Protein AF-A0A6P1XY81-F1 (afdb_monomer_lite)

Radius of gyration: 19.5 Å; chains: 1; bounding box: 54×44×52 Å

Organism: NCBI:txid69710

Secondary structure (DSSP, 8-state):
-----------HHHHHHHHHGGGS---S-SS---EEEEETTS-EEEEE-SHHHHHHHHHHHHHHHHHHHHTT-EEPPPTTPPEEEEEEE--SSSS-EEEEEESSSSEEEETTPPP-TTS-S-EEEEPPHHHHHHHT-GGGHHHHHGGGTT-TTEEEEEETTS-EEEEEE-TTHHHHHHHHHHHHEEEEEEEE--SSSS-SS-TTTT--EEEEEEE--TTSPPEEEEEESS-SEEEEESSTTEEEEEEEPHHHHHHHT-HHHHHHHHHHHHHHHHTT-

Structure (mmCIF, N/CA/C/O backbone):
data_AF-A0A6P1XY81-F1
#
_entry.id   AF-A0A6P1XY81-F1
#
loop_
_atom_site.group_PDB
_atom_site.id
_atom_site.type_symbol
_atom_site.label_atom_id
_atom_site.label_alt_id
_atom_site.label_comp_id
_atom_site.label_asym_id
_atom_site.label_entity_id
_atom_site.label_seq_id
_atom_site.pdbx_PDB_ins_code
_atom_site.Cartn_x
_atom_site.Cartn_y
_atom_site.Cartn_z
_atom_site.occupancy
_atom_site.B_iso_or_equiv
_atom_site.auth_seq_id
_atom_site.auth_comp_id
_atom_site.auth_asym_id
_atom_site.auth_atom_id
_atom_site.pdbx_PDB_model_num
ATOM 1 N N . MET A 1 1 ? -19.357 32.715 -22.146 1.00 40.38 1 MET A N 1
ATOM 2 C CA . MET A 1 1 ? -20.304 31.935 -21.320 1.00 40.38 1 MET A CA 1
ATOM 3 C C . MET A 1 1 ? -20.179 30.466 -21.685 1.00 40.38 1 MET A C 1
ATOM 5 O O . MET A 1 1 ? -20.729 30.074 -22.696 1.00 40.38 1 MET A O 1
ATOM 9 N N . ILE A 1 2 ? -19.430 29.699 -20.896 1.00 29.38 2 ILE A N 1
ATOM 10 C CA . ILE A 1 2 ? -19.844 28.453 -20.229 1.00 29.38 2 ILE A CA 1
ATOM 11 C C . ILE A 1 2 ? -18.973 28.430 -18.970 1.00 29.38 2 ILE A C 1
ATOM 13 O O . ILE A 1 2 ? -17.772 28.688 -19.025 1.00 29.38 2 ILE A O 1
ATOM 17 N N . LYS A 1 3 ? -19.628 28.300 -17.820 1.00 28.28 3 LYS A N 1
ATOM 18 C CA . LYS A 1 3 ? -19.035 28.374 -16.489 1.00 28.28 3 LYS A CA 1
ATOM 19 C C . LYS A 1 3 ? -18.029 27.232 -16.329 1.00 28.28 3 LYS A C 1
ATOM 21 O O . LYS A 1 3 ? -18.442 26.103 -16.097 1.00 28.28 3 LYS A O 1
ATOM 26 N N . ILE A 1 4 ? -16.731 27.531 -16.381 1.00 28.77 4 ILE A N 1
ATOM 27 C CA . ILE A 1 4 ? -15.700 26.687 -15.762 1.00 28.77 4 ILE A CA 1
ATOM 28 C C . ILE A 1 4 ? -15.809 26.948 -14.256 1.00 28.77 4 ILE A C 1
ATOM 30 O O . ILE A 1 4 ? -15.045 27.693 -13.647 1.00 28.77 4 ILE A O 1
ATOM 34 N N . ALA A 1 5 ? -16.898 26.449 -13.679 1.00 25.92 5 ALA A N 1
ATOM 35 C CA . ALA A 1 5 ? -17.058 26.361 -12.247 1.00 25.92 5 ALA A CA 1
ATOM 36 C C . ALA A 1 5 ? -16.110 25.255 -11.786 1.00 25.92 5 ALA A C 1
ATOM 38 O O . ALA A 1 5 ? -16.315 24.100 -12.138 1.00 25.92 5 ALA A O 1
ATOM 39 N N . LYS A 1 6 ? -15.054 25.652 -11.068 1.00 28.20 6 LYS A N 1
ATOM 40 C CA . LYS A 1 6 ? -14.423 24.892 -9.982 1.00 28.20 6 LYS A CA 1
ATOM 41 C C . LYS A 1 6 ? -14.560 23.364 -10.128 1.00 28.20 6 LYS A C 1
ATOM 43 O O . LYS A 1 6 ? -15.347 22.757 -9.415 1.00 28.20 6 LYS A O 1
ATOM 48 N N . CYS A 1 7 ? -13.810 22.745 -11.039 1.00 28.56 7 CYS A N 1
ATOM 49 C CA . CYS A 1 7 ? -13.516 21.321 -10.887 1.00 28.56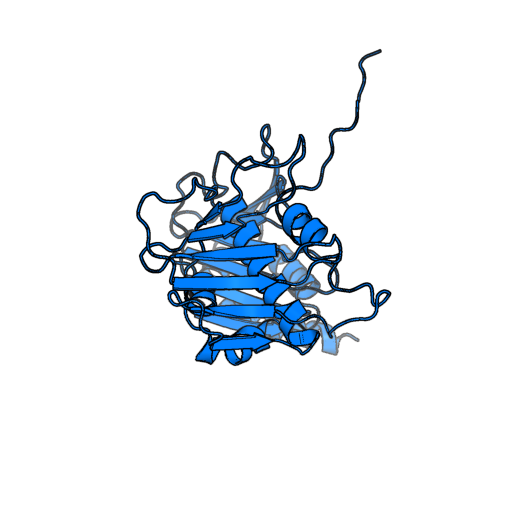 7 CYS A CA 1
ATOM 50 C C . CYS A 1 7 ? -12.509 21.240 -9.750 1.00 28.56 7 CYS A C 1
ATOM 52 O O . CYS A 1 7 ? -11.349 21.615 -9.916 1.00 28.56 7 CYS A O 1
ATOM 54 N N . ILE A 1 8 ? -13.007 20.906 -8.566 1.00 32.81 8 ILE A N 1
ATOM 55 C CA . ILE A 1 8 ? -12.190 20.680 -7.391 1.00 32.81 8 ILE A CA 1
ATOM 56 C C . ILE A 1 8 ? -11.428 19.384 -7.691 1.00 32.81 8 ILE A C 1
ATOM 58 O O . ILE A 1 8 ? -11.989 18.298 -7.760 1.00 32.81 8 ILE A O 1
ATOM 62 N N . PHE A 1 9 ? -10.159 19.543 -8.050 1.00 32.91 9 PHE A N 1
ATOM 63 C CA . PHE A 1 9 ? -9.142 18.501 -7.956 1.00 32.91 9 PHE A CA 1
ATOM 64 C C . PHE A 1 9 ? -8.887 18.247 -6.457 1.00 32.91 9 PHE A C 1
ATOM 66 O O . PHE A 1 9 ? -9.240 19.119 -5.676 1.00 32.91 9 PHE A O 1
ATOM 73 N N . PHE A 1 10 ? -8.255 17.135 -6.065 1.00 42.69 10 PHE A N 1
ATOM 74 C CA . PHE A 1 10 ? -7.865 16.766 -4.679 1.00 42.69 10 PHE A CA 1
ATOM 75 C C . PHE A 1 10 ? -8.845 15.875 -3.911 1.00 42.69 10 PHE A C 1
ATOM 77 O O . PHE A 1 10 ? -9.545 16.377 -3.039 1.00 42.69 10 PHE A O 1
ATOM 84 N N . TYR A 1 11 ? -8.855 14.551 -4.137 1.00 49.34 11 TYR A N 1
ATOM 85 C CA . TYR A 1 11 ? -9.715 13.689 -3.312 1.00 49.34 11 TYR A CA 1
ATOM 86 C C . TYR A 1 11 ? -9.024 12.473 -2.661 1.00 49.34 11 TYR A C 1
ATOM 88 O O . TYR A 1 11 ? -8.688 12.611 -1.507 1.00 49.34 11 TYR A O 1
ATOM 96 N N . ALA A 1 12 ? -8.695 11.319 -3.244 1.00 41.75 12 ALA A N 1
ATOM 97 C CA . ALA A 1 12 ? -8.331 10.144 -2.399 1.00 41.75 12 ALA A CA 1
ATOM 98 C C . ALA A 1 12 ? -7.181 10.316 -1.348 1.00 41.75 12 ALA A C 1
ATOM 100 O O . ALA A 1 12 ? -7.378 9.984 -0.177 1.00 41.75 12 ALA A O 1
ATOM 101 N N . ALA A 1 13 ? -6.018 10.879 -1.711 1.00 39.81 13 ALA A N 1
ATOM 102 C CA . ALA A 1 13 ? -4.922 11.162 -0.763 1.00 39.81 13 ALA A CA 1
ATOM 103 C C . ALA A 1 13 ? -5.158 12.457 0.038 1.00 39.81 13 ALA A C 1
ATOM 105 O O . ALA A 1 13 ? -4.867 12.520 1.232 1.00 39.81 13 ALA A O 1
ATOM 106 N N . PHE A 1 14 ? -5.793 13.458 -0.582 1.00 43.03 14 PHE A N 1
ATOM 107 C CA . PHE A 1 14 ? -6.230 14.683 0.090 1.00 43.03 14 PHE A CA 1
ATOM 108 C C . PHE A 1 14 ? -7.406 14.454 1.049 1.00 43.03 14 PHE A C 1
ATOM 110 O O . PHE A 1 14 ? -7.648 15.285 1.899 1.00 43.03 14 PHE A O 1
ATOM 117 N N . LEU A 1 15 ? -8.123 13.336 0.978 1.00 45.12 15 LEU A N 1
ATOM 118 C CA . LEU A 1 15 ? -9.210 12.971 1.885 1.00 45.12 15 LEU A CA 1
ATOM 119 C C . LEU A 1 15 ? -8.660 12.421 3.195 1.00 45.12 15 LEU A C 1
ATOM 121 O O . LEU A 1 15 ? -9.208 12.713 4.249 1.00 45.12 15 LEU A O 1
ATOM 125 N N . LEU A 1 16 ? -7.543 11.693 3.149 1.00 43.47 16 LEU A N 1
ATOM 126 C CA . LEU A 1 16 ? -6.781 11.335 4.342 1.00 43.47 16 LEU A CA 1
ATOM 127 C C . LEU A 1 16 ? -5.924 12.506 4.823 1.00 43.47 16 LEU A C 1
ATOM 129 O O . LEU A 1 16 ? -5.925 12.773 6.015 1.00 43.47 16 LEU A O 1
ATOM 133 N N . CYS A 1 17 ? -5.299 13.286 3.937 1.00 40.09 17 CYS A N 1
ATOM 134 C CA . CYS A 1 17 ? -4.569 14.492 4.331 1.00 40.09 17 CYS A CA 1
ATOM 135 C C . CYS A 1 17 ? -5.496 15.608 4.841 1.00 40.09 17 CYS A C 1
ATOM 137 O O . CYS A 1 17 ? -5.192 16.200 5.851 1.00 40.09 17 CYS A O 1
ATOM 139 N N . ALA A 1 18 ? -6.672 15.887 4.293 1.00 39.56 18 ALA A N 1
ATOM 140 C CA . ALA A 1 18 ? -7.608 16.863 4.874 1.00 39.56 18 ALA A CA 1
ATOM 141 C C . ALA A 1 18 ? -8.248 16.355 6.172 1.00 39.56 18 ALA A C 1
ATOM 143 O O . ALA A 1 18 ? -8.832 17.136 6.908 1.00 39.56 18 ALA A O 1
ATOM 144 N N . VAL A 1 19 ? -8.133 15.061 6.468 1.00 41.53 19 VAL A N 1
ATOM 145 C CA . VAL A 1 19 ? -8.551 14.460 7.735 1.00 41.53 19 VAL A CA 1
ATOM 146 C C . VAL A 1 19 ? -7.369 14.370 8.731 1.00 41.53 19 VAL A C 1
ATOM 148 O O . VAL A 1 19 ? -7.599 14.445 9.933 1.00 41.53 19 VAL A O 1
ATOM 151 N N . LEU A 1 20 ? -6.107 14.317 8.268 1.00 41.31 20 LEU A N 1
ATOM 152 C CA . LEU A 1 20 ? -4.885 14.108 9.079 1.00 41.31 20 LEU A CA 1
ATOM 153 C C . LEU A 1 20 ? -3.884 15.293 9.109 1.00 41.31 20 LEU A C 1
ATOM 155 O O . LEU A 1 20 ? -3.086 15.390 10.035 1.00 41.31 20 LEU A O 1
ATOM 159 N N . VAL A 1 21 ? -3.953 16.258 8.183 1.00 40.03 21 VAL A N 1
ATOM 160 C CA . VAL A 1 21 ? -3.254 17.576 8.219 1.00 40.03 21 VAL A CA 1
ATOM 161 C C . VAL A 1 21 ? -3.711 18.382 9.439 1.00 40.03 21 VAL A C 1
ATOM 163 O O . VAL A 1 21 ? -3.013 19.264 9.934 1.00 40.03 21 VAL A O 1
ATOM 166 N N . PHE A 1 22 ? -4.845 17.998 10.013 1.00 43.50 22 PHE A N 1
ATOM 167 C CA . PHE A 1 22 ? -5.342 18.454 11.296 1.00 43.50 22 PHE A CA 1
ATOM 168 C C . PHE A 1 22 ? -4.793 17.650 12.488 1.00 43.50 22 PHE A C 1
ATOM 170 O O . PHE A 1 22 ? -5.469 17.562 13.499 1.00 43.50 22 PHE A O 1
ATOM 177 N N . ALA A 1 23 ? -3.600 17.056 12.413 1.00 39.03 23 ALA A N 1
ATOM 178 C CA . ALA A 1 23 ? -2.913 16.474 13.576 1.00 39.03 23 ALA A CA 1
ATOM 179 C C . ALA A 1 23 ? -1.646 17.255 13.993 1.00 39.03 23 ALA A C 1
ATOM 181 O O . ALA A 1 23 ? -1.037 16.933 15.012 1.00 39.03 23 ALA A O 1
ATOM 182 N N . ALA A 1 24 ? -1.250 18.294 13.238 1.00 38.69 24 ALA A N 1
ATOM 183 C CA . ALA A 1 24 ? 0.016 19.016 13.438 1.00 38.69 24 ALA A CA 1
ATOM 184 C C . ALA A 1 24 ? -0.111 20.432 14.046 1.00 38.69 24 ALA A C 1
ATOM 186 O O . ALA A 1 24 ? 0.903 21.042 14.389 1.00 38.69 24 ALA A O 1
ATOM 187 N N . ASP A 1 25 ? -1.324 20.979 14.194 1.00 38.53 25 ASP A N 1
ATOM 188 C CA . ASP A 1 25 ? -1.514 22.339 14.723 1.00 38.53 25 ASP A CA 1
ATOM 189 C C . ASP A 1 25 ? -1.684 22.341 16.259 1.00 38.53 25 ASP A C 1
ATOM 191 O O . ASP A 1 25 ? -2.750 22.050 16.799 1.00 38.53 25 ASP A O 1
ATOM 195 N N . ASN A 1 26 ? -0.596 22.659 16.967 1.00 43.59 26 ASN A N 1
ATOM 196 C CA . ASN A 1 26 ? -0.400 22.568 18.426 1.00 43.59 26 ASN A CA 1
ATOM 197 C C . ASN A 1 26 ? -1.223 23.565 19.282 1.00 43.59 26 ASN A C 1
ATOM 199 O O . ASN A 1 26 ? -0.812 23.926 20.389 1.00 43.59 26 ASN A O 1
ATOM 203 N N . SER A 1 27 ? -2.362 24.074 18.806 1.00 42.12 27 SER A N 1
ATOM 204 C CA . SER A 1 27 ? -2.959 25.293 19.375 1.00 42.12 27 SER A CA 1
ATOM 205 C C . SER A 1 27 ? -4.062 25.107 20.428 1.00 42.12 27 SER A C 1
ATOM 207 O O . SER A 1 27 ? -4.556 26.112 20.947 1.00 42.12 27 SER A O 1
ATOM 209 N N . LYS A 1 28 ? -4.428 23.885 20.855 1.00 43.81 28 LYS A N 1
ATOM 210 C CA . LYS A 1 28 ? -5.384 23.710 21.973 1.00 43.81 28 LYS A CA 1
ATOM 211 C C . LYS A 1 28 ? -4.950 22.681 23.022 1.00 43.81 28 LYS A C 1
ATOM 213 O O . LYS A 1 28 ? -4.820 21.495 22.760 1.00 43.81 28 LYS A O 1
ATOM 218 N N . LYS A 1 29 ? -4.787 23.176 24.257 1.00 48.31 29 LYS A N 1
ATOM 219 C CA . LYS A 1 29 ? -4.618 22.405 25.498 1.00 48.31 29 LYS A CA 1
ATOM 220 C C . LYS A 1 29 ? -5.812 21.471 25.722 1.00 48.31 29 LYS A C 1
ATOM 222 O O . LYS A 1 29 ? -6.878 21.962 26.085 1.00 48.31 29 LYS A O 1
ATOM 227 N N . THR A 1 30 ? -5.618 20.162 25.598 1.00 45.31 30 THR A N 1
ATOM 228 C CA . THR A 1 30 ? -5.816 19.131 26.645 1.00 45.31 30 THR A CA 1
ATOM 229 C C . THR A 1 30 ? -5.570 17.756 26.003 1.00 45.31 30 THR A C 1
ATOM 231 O O . THR A 1 30 ? -6.208 17.425 25.018 1.00 45.31 30 THR A O 1
ATOM 234 N N . ASP A 1 31 ? -4.599 17.013 26.547 1.00 55.81 31 ASP A N 1
ATOM 235 C CA . ASP A 1 31 ? -3.939 15.803 26.016 1.00 55.81 31 ASP A CA 1
ATOM 236 C C . ASP A 1 31 ? -3.026 15.970 24.787 1.00 55.81 31 ASP A C 1
ATOM 238 O O . ASP A 1 31 ? -3.330 16.654 23.815 1.00 55.81 31 ASP A O 1
ATOM 242 N N . ARG A 1 32 ? -1.839 15.344 24.859 1.00 65.25 32 ARG A N 1
ATOM 243 C CA . ARG A 1 32 ? -0.964 15.168 23.691 1.00 65.25 32 ARG A CA 1
ATOM 244 C C . ARG A 1 32 ? -1.721 14.308 22.669 1.00 65.25 32 ARG A C 1
ATOM 246 O O . ARG A 1 32 ? -2.348 13.336 23.100 1.00 65.25 32 ARG A O 1
ATOM 253 N N . PRO A 1 33 ? -1.667 14.624 21.361 1.00 77.19 33 PRO A N 1
ATOM 254 C CA . PRO A 1 33 ? -2.319 13.796 20.356 1.00 77.19 33 PRO A CA 1
ATOM 255 C C . PRO A 1 33 ? -1.782 12.369 20.473 1.00 77.19 33 PRO A C 1
ATOM 257 O O . PRO A 1 33 ? -0.572 12.164 20.554 1.00 77.19 33 PRO A O 1
ATOM 260 N N . ALA A 1 34 ? -2.687 11.396 20.541 1.00 88.00 34 ALA A N 1
ATOM 261 C CA . ALA A 1 34 ? -2.332 9.993 20.655 1.00 88.00 34 ALA A CA 1
ATOM 262 C C . ALA A 1 34 ? -3.306 9.138 19.854 1.00 88.00 34 ALA A C 1
ATOM 264 O O . ALA A 1 34 ? -4.519 9.283 20.001 1.00 88.00 34 ALA A O 1
ATOM 265 N N . ILE A 1 35 ? -2.775 8.225 19.041 1.00 91.62 35 ILE A N 1
ATOM 266 C CA . ILE A 1 35 ? -3.589 7.202 18.380 1.00 91.62 35 ILE A CA 1
ATOM 267 C C . ILE A 1 35 ? -3.796 6.068 19.372 1.00 91.62 35 ILE A C 1
ATOM 269 O O . ILE A 1 35 ? -2.825 5.485 19.859 1.00 91.62 35 ILE A O 1
ATOM 273 N N . ARG A 1 36 ? -5.053 5.730 19.649 1.00 95.00 36 ARG A N 1
ATOM 274 C CA . ARG A 1 36 ? -5.423 4.679 20.602 1.00 95.00 36 ARG A CA 1
ATOM 275 C C . ARG A 1 36 ? -6.055 3.508 19.884 1.00 95.00 36 ARG A C 1
ATOM 277 O O . ARG A 1 36 ? -6.957 3.686 19.071 1.00 95.00 36 ARG A O 1
ATOM 284 N N . VAL A 1 37 ? -5.590 2.306 20.202 1.00 97.38 37 VAL A N 1
ATOM 285 C CA . VAL A 1 37 ? -6.057 1.070 19.578 1.00 97.38 37 VAL A CA 1
ATOM 286 C C . VAL A 1 37 ? -6.763 0.218 20.611 1.00 97.38 37 VAL A C 1
ATOM 288 O O . VAL A 1 37 ? -6.178 -0.141 21.634 1.00 97.38 37 VAL A O 1
ATOM 291 N N . TYR A 1 38 ? -8.005 -0.139 20.320 1.00 97.62 38 TYR A N 1
ATOM 292 C CA . TYR A 1 38 ? -8.858 -0.957 21.165 1.00 97.62 38 TYR A CA 1
ATOM 293 C C . TYR A 1 38 ? -9.163 -2.282 20.475 1.00 97.62 38 TYR A C 1
ATOM 295 O O . TYR A 1 38 ? -9.365 -2.320 19.261 1.00 97.62 38 TYR A O 1
ATOM 303 N N . ASP A 1 39 ? -9.194 -3.373 21.235 1.00 96.75 39 ASP A N 1
ATOM 304 C CA . ASP A 1 39 ? -9.644 -4.670 20.731 1.00 96.75 39 ASP A CA 1
ATOM 305 C C . ASP A 1 39 ? -11.180 -4.756 20.628 1.00 96.75 39 ASP A C 1
ATOM 307 O O . ASP A 1 39 ? -11.918 -3.850 21.014 1.00 96.75 39 ASP A O 1
ATOM 311 N N . SER A 1 40 ? -11.681 -5.887 20.125 1.00 93.62 40 SER A N 1
ATOM 312 C CA . SER A 1 40 ? -13.123 -6.183 20.028 1.00 93.62 40 SER A CA 1
ATOM 313 C C . SER A 1 40 ? -13.918 -6.126 21.349 1.00 93.62 40 SER A C 1
ATOM 315 O O . SER A 1 40 ? -15.146 -6.178 21.313 1.00 93.62 40 SER A O 1
ATOM 317 N N . LYS A 1 41 ? -13.249 -6.053 22.509 1.00 95.38 41 LYS A N 1
ATOM 318 C CA . LYS A 1 41 ? -13.858 -5.940 23.845 1.00 95.38 41 LYS A CA 1
ATOM 319 C C . LYS A 1 41 ? -13.703 -4.532 24.431 1.00 95.38 41 LYS A C 1
ATOM 321 O O . LYS A 1 41 ? -13.867 -4.369 25.638 1.00 95.38 41 LYS A O 1
ATOM 326 N N . ASP A 1 42 ? -13.363 -3.543 23.601 1.00 95.50 42 ASP A N 1
ATOM 327 C CA . ASP A 1 42 ? -13.078 -2.160 24.003 1.00 95.50 42 ASP A CA 1
ATOM 328 C C . ASP A 1 42 ? -11.901 -2.017 24.985 1.00 95.50 42 ASP A C 1
ATOM 330 O O . ASP A 1 42 ? -11.772 -1.013 25.691 1.00 95.50 42 ASP A O 1
ATOM 334 N N . LYS A 1 43 ? -10.985 -2.991 25.024 1.00 97.50 43 LYS A N 1
ATOM 335 C CA . LYS A 1 43 ? -9.765 -2.876 25.825 1.00 97.50 43 LYS A CA 1
ATOM 336 C C . LYS A 1 43 ? -8.689 -2.150 25.025 1.00 97.50 43 LYS A C 1
ATOM 338 O O . LYS A 1 43 ? -8.364 -2.571 23.920 1.00 97.50 43 LYS A O 1
ATOM 343 N N . LEU A 1 44 ? -8.087 -1.111 25.608 1.00 97.06 44 LEU A N 1
ATOM 344 C CA . LEU A 1 44 ? -6.898 -0.460 25.050 1.00 97.06 44 LEU A CA 1
ATOM 345 C C . LEU A 1 44 ? -5.741 -1.473 24.976 1.00 97.06 44 LEU A C 1
ATOM 347 O O . LEU A 1 44 ? -5.341 -2.040 25.997 1.00 97.06 44 LEU A O 1
ATOM 351 N N . VAL A 1 45 ? -5.221 -1.703 23.772 1.00 97.62 45 VAL A N 1
ATOM 352 C CA . VAL A 1 45 ? -4.136 -2.659 23.489 1.00 97.62 45 VAL A CA 1
ATOM 353 C C . VAL A 1 45 ? -2.871 -1.995 22.951 1.00 97.62 45 VAL A C 1
ATOM 355 O O . VAL A 1 45 ? -1.794 -2.567 23.067 1.00 97.62 45 VAL A O 1
ATOM 358 N N . CYS A 1 46 ? -2.969 -0.787 22.392 1.00 96.31 46 CYS A N 1
ATOM 359 C CA . CYS A 1 46 ? -1.816 -0.015 21.935 1.00 96.31 46 CYS A CA 1
ATOM 360 C C . CYS A 1 46 ? -2.128 1.485 21.990 1.00 96.31 46 CYS A C 1
ATOM 362 O O . CYS A 1 46 ? -3.272 1.893 21.787 1.00 96.31 46 CYS A O 1
ATOM 364 N N . GLU A 1 47 ? -1.108 2.297 22.246 1.00 94.81 47 GLU A N 1
ATOM 365 C CA . GLU A 1 47 ? -1.178 3.754 22.179 1.00 94.81 47 GLU A CA 1
ATOM 366 C C . GLU A 1 47 ? 0.099 4.283 21.507 1.00 94.81 47 GLU A C 1
ATOM 368 O O . GLU A 1 47 ? 1.208 3.892 21.880 1.00 94.81 47 GLU A O 1
ATOM 373 N N . LEU A 1 48 ? -0.055 5.145 20.499 1.00 92.88 48 LEU A N 1
ATOM 374 C CA . LEU A 1 48 ? 1.041 5.855 19.837 1.00 92.88 48 LEU A CA 1
ATOM 375 C C . LEU A 1 48 ? 0.978 7.324 20.246 1.00 92.88 48 LEU A C 1
ATOM 377 O O . LEU A 1 48 ? 0.020 8.009 19.901 1.00 92.88 48 LEU A O 1
ATOM 381 N N . THR A 1 49 ? 1.983 7.797 20.978 1.00 90.12 49 THR A N 1
ATOM 382 C CA . THR A 1 49 ? 2.027 9.158 21.547 1.00 90.12 49 THR A CA 1
ATOM 383 C C . THR A 1 49 ? 3.135 10.031 20.961 1.00 90.12 49 THR A C 1
ATOM 385 O O . THR A 1 49 ? 3.120 11.247 21.144 1.00 90.12 49 THR A O 1
ATOM 388 N N . GLU A 1 50 ? 4.104 9.427 20.272 1.00 88.81 50 GLU A N 1
ATOM 389 C CA . GLU A 1 50 ? 5.204 10.138 19.622 1.00 88.81 50 GLU A CA 1
ATOM 390 C C . GLU A 1 50 ? 4.743 10.683 18.268 1.00 88.81 50 GLU A C 1
ATOM 392 O O . GLU A 1 50 ? 4.164 9.947 17.467 1.00 88.81 50 GLU A O 1
ATOM 397 N N . SER A 1 51 ? 5.054 11.946 17.969 1.00 84.62 51 SER A N 1
ATOM 398 C CA . SER A 1 51 ? 4.672 12.580 16.698 1.00 84.62 51 SER A CA 1
ATOM 399 C C . SER A 1 51 ? 5.147 11.788 15.476 1.00 84.62 51 SER A C 1
ATOM 401 O O . SER A 1 51 ? 4.374 11.606 14.542 1.00 84.62 51 SER A O 1
ATOM 403 N N . ALA A 1 52 ? 6.365 11.237 15.518 1.00 86.31 52 ALA A N 1
ATOM 404 C CA . ALA A 1 52 ? 6.912 10.417 14.435 1.00 86.31 52 ALA A CA 1
ATOM 405 C C . ALA A 1 52 ? 6.144 9.097 14.231 1.00 86.31 52 ALA A C 1
ATOM 407 O O . ALA A 1 52 ? 6.003 8.630 13.100 1.00 86.31 52 ALA A O 1
ATOM 408 N N . ASP A 1 53 ? 5.620 8.492 15.305 1.00 89.75 53 ASP A N 1
ATOM 409 C CA . ASP A 1 53 ? 4.795 7.281 15.213 1.00 89.75 53 ASP A CA 1
ATOM 410 C C . ASP A 1 53 ? 3.418 7.608 14.606 1.00 89.75 53 ASP A C 1
ATOM 412 O O . ASP A 1 53 ? 2.898 6.843 13.794 1.00 89.75 53 ASP A O 1
ATOM 416 N N . ILE A 1 54 ? 2.843 8.761 14.967 1.00 87.06 54 ILE A N 1
ATOM 417 C CA . ILE A 1 54 ? 1.556 9.253 14.447 1.00 87.06 54 ILE A CA 1
ATOM 418 C C . ILE A 1 54 ? 1.660 9.618 12.961 1.00 87.06 54 ILE A C 1
ATOM 420 O O . ILE A 1 54 ? 0.789 9.257 12.167 1.00 87.06 54 ILE A O 1
ATOM 424 N N . GLU A 1 55 ? 2.742 10.287 12.570 1.00 85.31 55 GLU A N 1
ATOM 425 C CA . GLU A 1 55 ? 3.049 10.599 11.173 1.00 85.31 55 GLU A CA 1
ATOM 426 C C . GLU A 1 55 ? 3.273 9.319 10.358 1.00 85.31 55 GLU A C 1
ATOM 428 O O . GLU A 1 55 ? 2.672 9.134 9.304 1.00 85.31 55 GLU A O 1
ATOM 433 N N . SER A 1 56 ? 4.042 8.367 10.889 1.00 89.81 56 SER A N 1
ATOM 434 C CA . SER A 1 56 ? 4.261 7.069 10.240 1.00 89.81 56 SER A CA 1
ATOM 435 C C . SER A 1 56 ? 2.965 6.279 10.055 1.00 89.81 56 SER A C 1
ATOM 437 O O . SER A 1 56 ? 2.760 5.635 9.025 1.00 89.81 56 SER A O 1
ATOM 439 N N . PHE A 1 57 ? 2.067 6.324 11.042 1.00 91.94 57 PHE A N 1
ATOM 440 C CA . PHE A 1 57 ? 0.742 5.720 10.933 1.00 91.94 57 PHE A CA 1
ATOM 441 C C . PHE A 1 57 ? -0.109 6.407 9.858 1.00 91.94 57 PHE A C 1
ATOM 443 O O . PHE A 1 57 ? -0.769 5.731 9.069 1.00 91.94 57 PHE A O 1
ATOM 450 N N . THR A 1 58 ? -0.054 7.737 9.793 1.00 86.62 58 THR A N 1
ATOM 451 C CA . THR A 1 58 ? -0.700 8.533 8.742 1.00 86.62 58 THR A CA 1
ATOM 452 C C . THR A 1 58 ? -0.187 8.129 7.362 1.00 86.62 58 THR A C 1
ATOM 454 O O . THR A 1 58 ? -0.990 7.831 6.483 1.00 86.62 58 THR A O 1
ATOM 457 N N . ASN A 1 59 ? 1.129 7.997 7.195 1.00 87.50 59 ASN A N 1
ATOM 458 C CA . ASN A 1 59 ? 1.757 7.559 5.948 1.00 87.50 59 ASN A CA 1
ATOM 459 C C . ASN A 1 59 ? 1.283 6.161 5.517 1.00 87.50 59 ASN A C 1
ATOM 461 O O . ASN A 1 59 ? 0.941 5.960 4.351 1.00 87.50 59 ASN A O 1
ATOM 465 N N . LEU A 1 60 ? 1.178 5.211 6.455 1.00 92.62 60 LEU A N 1
ATOM 466 C CA . LEU A 1 60 ? 0.625 3.880 6.185 1.00 92.62 60 LEU A CA 1
ATOM 467 C C . LEU A 1 60 ? -0.828 3.943 5.684 1.00 92.62 60 LEU A C 1
ATOM 469 O O . LEU A 1 60 ? -1.180 3.241 4.732 1.00 92.62 60 LEU A O 1
ATOM 473 N N . LEU A 1 61 ? -1.681 4.754 6.319 1.00 90.50 61 LEU A N 1
ATOM 474 C CA . LEU A 1 61 ? -3.076 4.902 5.896 1.00 90.50 61 LEU A CA 1
ATOM 475 C C . LEU A 1 61 ? -3.192 5.586 4.534 1.00 90.50 61 LEU A C 1
ATOM 477 O O . LEU A 1 61 ? -3.972 5.127 3.700 1.00 90.50 61 LEU A O 1
ATOM 481 N N . THR A 1 62 ? -2.397 6.628 4.293 1.00 86.69 62 THR A N 1
ATOM 482 C CA . THR A 1 62 ? -2.336 7.334 3.009 1.00 86.69 62 THR A CA 1
ATOM 483 C C . THR A 1 62 ? -1.929 6.390 1.884 1.00 86.69 62 THR A C 1
ATOM 485 O O . THR A 1 62 ? -2.635 6.310 0.882 1.00 86.69 62 THR A O 1
ATOM 488 N N . GLU A 1 63 ? -0.857 5.607 2.058 1.00 90.88 63 GLU A N 1
ATOM 489 C CA . GLU A 1 63 ? -0.470 4.595 1.068 1.00 90.88 63 GLU A CA 1
ATOM 490 C C . GLU A 1 63 ? -1.588 3.575 0.860 1.00 90.88 63 GLU A C 1
ATOM 492 O O . GLU A 1 63 ? -1.903 3.226 -0.275 1.00 90.88 63 GLU A O 1
ATOM 497 N N . SER A 1 64 ? -2.220 3.108 1.939 1.00 93.25 64 SER A N 1
ATOM 498 C CA . SER A 1 64 ? -3.282 2.115 1.824 1.00 93.25 64 SER A CA 1
ATOM 499 C C . SER A 1 64 ? -4.491 2.608 1.041 1.00 93.25 64 SER A C 1
ATOM 501 O O . SER A 1 64 ? -5.029 1.832 0.255 1.00 93.25 64 SER A O 1
ATOM 503 N N . ALA A 1 65 ? -4.933 3.844 1.254 1.00 89.12 65 ALA A N 1
ATOM 504 C CA . ALA A 1 65 ? -6.061 4.395 0.514 1.00 89.12 65 ALA A CA 1
ATOM 505 C C . ALA A 1 65 ? -5.684 4.751 -0.928 1.00 89.12 65 ALA A C 1
ATOM 507 O O . ALA A 1 65 ? -6.507 4.591 -1.825 1.00 89.12 65 ALA A O 1
ATOM 508 N N . ALA A 1 66 ? -4.446 5.194 -1.165 1.00 89.25 66 ALA A N 1
ATOM 509 C CA . ALA A 1 66 ? -3.949 5.455 -2.511 1.00 89.25 66 ALA A CA 1
ATOM 510 C C . ALA A 1 66 ? -3.906 4.166 -3.345 1.00 89.25 66 ALA A C 1
ATOM 512 O O . ALA A 1 66 ? -4.432 4.139 -4.451 1.00 89.25 66 ALA A O 1
ATOM 513 N N . VAL A 1 67 ? -3.401 3.071 -2.769 1.00 93.00 67 VAL A N 1
ATOM 514 C CA . VAL A 1 67 ? -3.429 1.746 -3.408 1.00 93.00 67 VAL A CA 1
ATOM 515 C C . VAL A 1 67 ? -4.863 1.293 -3.666 1.00 93.00 67 VAL A C 1
ATOM 517 O O . VAL A 1 67 ? -5.164 0.833 -4.757 1.00 93.00 67 VAL A O 1
ATOM 520 N N . ALA A 1 68 ? -5.779 1.480 -2.712 1.00 92.44 68 ALA A N 1
ATOM 521 C CA . ALA A 1 68 ? -7.182 1.155 -2.951 1.00 92.44 68 ALA A CA 1
ATOM 522 C C . ALA A 1 68 ? -7.814 2.003 -4.067 1.00 92.44 68 ALA A C 1
ATOM 524 O O . ALA A 1 68 ? -8.724 1.530 -4.744 1.00 92.44 68 ALA A O 1
ATOM 525 N N . ALA A 1 69 ? -7.344 3.233 -4.286 1.00 89.50 69 ALA A N 1
ATOM 526 C CA . ALA A 1 69 ? -7.760 4.025 -5.434 1.00 89.50 69 ALA A CA 1
ATOM 527 C C . ALA A 1 69 ? -7.237 3.416 -6.743 1.00 89.50 69 ALA A C 1
ATOM 529 O O . ALA A 1 69 ? -8.011 3.184 -7.668 1.00 89.50 69 ALA A O 1
ATOM 530 N N . ASP A 1 70 ? -5.952 3.085 -6.802 1.00 92.19 70 ASP A N 1
ATOM 531 C CA . ASP A 1 70 ? -5.346 2.482 -7.992 1.00 92.19 70 ASP A CA 1
ATOM 532 C C . ASP A 1 70 ? -5.990 1.119 -8.333 1.00 92.19 70 ASP A C 1
ATOM 534 O O . ASP A 1 70 ? -6.214 0.790 -9.501 1.00 92.19 70 ASP A O 1
ATOM 538 N N . ASP A 1 71 ? -6.393 0.365 -7.312 1.00 92.69 71 ASP A N 1
ATOM 539 C CA . ASP A 1 71 ? -7.016 -0.955 -7.433 1.00 92.69 71 ASP A CA 1
ATOM 540 C C . ASP A 1 71 ? -8.546 -0.881 -7.635 1.00 92.69 71 ASP A C 1
ATOM 542 O O . ASP A 1 71 ? -9.184 -1.905 -7.883 1.00 92.69 71 ASP A O 1
ATOM 546 N N . ALA A 1 72 ? -9.153 0.312 -7.539 1.00 91.50 72 ALA A N 1
ATOM 547 C CA . ALA A 1 72 ? -10.607 0.508 -7.437 1.00 91.50 72 ALA A CA 1
ATOM 548 C C . ALA A 1 72 ? -11.266 -0.368 -6.350 1.00 91.50 72 ALA A C 1
ATOM 550 O O . ALA A 1 72 ? -12.341 -0.939 -6.534 1.00 91.50 72 ALA A O 1
ATOM 551 N N . ALA A 1 73 ? -10.610 -0.459 -5.194 1.00 92.56 73 ALA A N 1
ATOM 552 C CA . ALA A 1 73 ? -10.947 -1.345 -4.084 1.00 92.56 73 ALA A CA 1
ATOM 553 C C . ALA A 1 73 ? -11.681 -0.637 -2.926 1.00 92.56 73 ALA A C 1
ATOM 555 O O . ALA A 1 73 ? -11.673 -1.100 -1.781 1.00 92.56 73 ALA A O 1
ATOM 556 N N . PHE A 1 74 ? -12.328 0.499 -3.200 1.00 90.50 74 PHE A N 1
ATOM 557 C CA . PHE A 1 74 ? -13.291 1.085 -2.268 1.00 90.50 74 PHE A CA 1
ATOM 558 C C . PHE A 1 74 ? -14.566 0.244 -2.236 1.00 90.50 74 PHE A C 1
ATOM 560 O O . PHE A 1 74 ? -15.047 -0.243 -3.258 1.00 90.50 74 PHE A O 1
ATOM 567 N N . THR A 1 75 ? -15.123 0.056 -1.046 1.00 90.94 75 THR A N 1
ATOM 568 C CA . THR A 1 75 ? -16.173 -0.933 -0.817 1.00 90.94 75 THR A CA 1
ATOM 569 C C . THR A 1 75 ? -17.214 -0.444 0.184 1.00 90.94 75 THR A C 1
ATOM 571 O O . THR A 1 75 ? -17.091 0.612 0.802 1.00 90.94 75 THR A O 1
ATOM 574 N N . GLN A 1 76 ? -18.279 -1.224 0.334 1.00 90.44 76 GLN A N 1
ATOM 575 C CA . GLN A 1 76 ? -19.310 -0.995 1.338 1.00 90.44 76 GLN A CA 1
ATOM 576 C C . GLN A 1 76 ? -18.899 -1.595 2.685 1.00 90.44 76 GLN A C 1
ATOM 578 O O . GLN A 1 76 ? -18.067 -2.501 2.761 1.00 90.44 76 GLN A O 1
ATOM 583 N N . VAL A 1 77 ? -19.541 -1.142 3.764 1.00 89.19 77 VAL A N 1
ATOM 584 C CA . VAL A 1 77 ? -19.323 -1.729 5.091 1.00 89.19 77 VAL A CA 1
ATOM 585 C C . VAL A 1 77 ? -19.743 -3.206 5.069 1.00 89.19 77 VAL A C 1
ATOM 587 O O . VAL A 1 77 ? -20.885 -3.520 4.705 1.00 89.19 77 VAL A O 1
ATOM 590 N N . PRO A 1 78 ? -18.864 -4.141 5.464 1.00 87.12 78 PRO A N 1
ATOM 591 C CA . PRO A 1 78 ? -19.198 -5.553 5.428 1.00 87.12 78 PRO A CA 1
ATOM 592 C C . PRO A 1 78 ? -20.288 -5.893 6.455 1.00 87.12 78 PRO A C 1
ATOM 594 O O . PRO A 1 78 ? -20.187 -5.587 7.644 1.00 87.12 78 PRO A O 1
ATOM 597 N N . LYS A 1 79 ? -21.342 -6.580 5.998 1.00 87.50 79 LYS A N 1
ATOM 598 C CA . LYS A 1 79 ? -22.417 -7.079 6.868 1.00 87.50 79 LYS A CA 1
ATOM 599 C C . LYS A 1 79 ? -21.910 -8.254 7.704 1.00 87.50 79 LYS A C 1
ATOM 601 O O . LYS A 1 79 ? -21.313 -9.178 7.158 1.00 87.50 79 LYS A O 1
ATOM 606 N N . ASN A 1 80 ? -22.212 -8.248 9.003 1.00 85.25 80 ASN A N 1
ATOM 607 C CA . ASN A 1 80 ? -21.887 -9.323 9.956 1.00 85.25 80 ASN A CA 1
ATOM 608 C C . ASN A 1 80 ? -20.385 -9.637 10.116 1.00 85.25 80 ASN A C 1
ATOM 610 O O . ASN A 1 80 ? -20.044 -10.696 10.642 1.00 85.25 80 ASN A O 1
ATOM 614 N N . ALA A 1 81 ? -19.493 -8.746 9.674 1.00 89.25 81 ALA A N 1
ATOM 615 C CA . ALA A 1 81 ? -18.055 -8.923 9.850 1.00 89.25 81 ALA A CA 1
ATOM 616 C C . ALA A 1 81 ? -17.623 -8.567 11.275 1.00 89.25 81 ALA A C 1
ATOM 618 O O . ALA A 1 81 ? -18.209 -7.699 11.931 1.00 89.25 81 ALA A O 1
ATOM 619 N N . LYS A 1 82 ? -16.586 -9.250 11.761 1.00 92.44 82 LYS A N 1
ATOM 620 C CA . LYS A 1 82 ? -16.082 -9.056 13.123 1.00 92.44 82 LYS A CA 1
ATOM 621 C C . LYS A 1 82 ? -15.044 -7.950 13.117 1.00 92.44 82 LYS A C 1
ATOM 623 O O . LYS A 1 82 ? -14.093 -8.011 12.350 1.00 92.44 82 LYS A O 1
ATOM 628 N N . ILE A 1 83 ? -15.191 -6.969 13.998 1.00 94.25 83 ILE A N 1
ATOM 629 C CA . ILE A 1 83 ? -14.158 -5.951 14.206 1.00 94.25 83 ILE A CA 1
ATOM 630 C C . ILE A 1 83 ? -12.991 -6.614 14.945 1.00 94.25 83 ILE A C 1
ATOM 632 O O . ILE A 1 83 ? -13.190 -7.203 16.008 1.00 94.25 83 ILE A O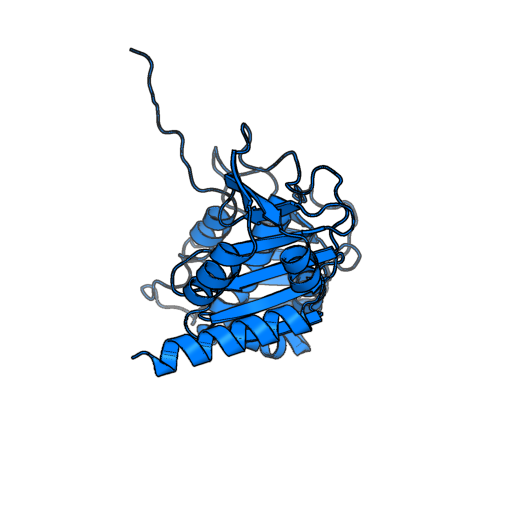 1
ATOM 636 N N . ALA A 1 84 ? -11.790 -6.540 14.376 1.00 95.00 84 ALA A N 1
ATOM 637 C CA . ALA A 1 84 ? -10.554 -6.921 15.050 1.00 95.00 84 ALA A CA 1
ATOM 638 C C . ALA A 1 84 ? -10.136 -5.824 16.029 1.00 95.00 84 ALA A C 1
ATOM 640 O O . ALA A 1 84 ? -9.965 -6.083 17.222 1.00 95.00 84 ALA A O 1
ATOM 641 N N . TYR A 1 85 ? -10.024 -4.599 15.506 1.00 97.62 85 TYR A N 1
ATOM 642 C CA . TYR A 1 85 ? -9.514 -3.447 16.234 1.00 97.62 85 TYR A CA 1
ATOM 643 C C . TYR A 1 85 ? -10.228 -2.160 15.828 1.00 97.62 85 TYR A C 1
ATOM 645 O O . TYR A 1 85 ? -10.605 -1.975 14.667 1.00 97.62 85 TYR A O 1
ATOM 653 N N . ARG A 1 86 ? -10.375 -1.258 16.799 1.00 97.00 86 ARG A N 1
ATOM 654 C CA . ARG A 1 86 ? -10.769 0.137 16.604 1.00 97.00 86 ARG A CA 1
ATOM 655 C C . ARG A 1 86 ? -9.564 1.030 16.860 1.00 97.00 86 ARG A C 1
ATOM 657 O O . ARG A 1 86 ? -8.953 0.937 17.918 1.00 97.00 86 ARG A O 1
ATOM 664 N N . TYR A 1 87 ? -9.275 1.913 15.922 1.00 95.62 87 TYR A N 1
ATOM 665 C CA . TYR A 1 87 ? -8.286 2.972 16.030 1.00 95.62 87 TYR A CA 1
ATOM 666 C C . TYR A 1 87 ? -9.024 4.297 16.205 1.00 95.62 87 TYR A C 1
ATOM 668 O O . TYR A 1 87 ? -9.777 4.702 15.319 1.00 95.62 87 TYR A O 1
ATOM 676 N N . ASP A 1 88 ? -8.808 4.954 17.339 1.00 92.12 88 ASP A N 1
ATOM 677 C CA . ASP A 1 88 ? -9.228 6.333 17.567 1.00 92.12 88 ASP A CA 1
ATOM 678 C C . ASP A 1 88 ? -8.014 7.231 17.269 1.00 92.12 88 ASP A C 1
ATOM 6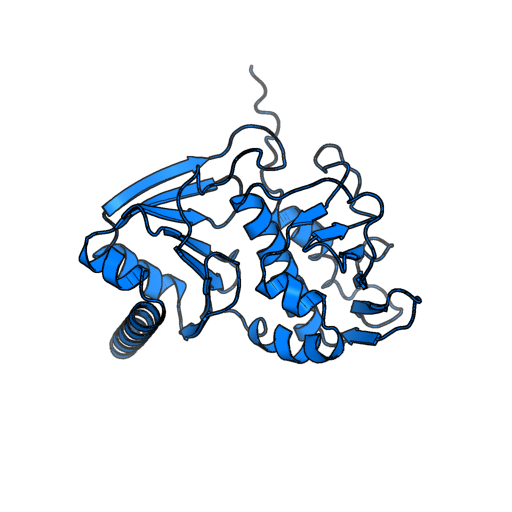80 O O . ASP A 1 88 ? -6.971 7.129 17.921 1.00 92.12 88 ASP A O 1
ATOM 684 N N . ILE A 1 89 ? -8.122 8.032 16.208 1.00 87.81 89 ILE A N 1
ATOM 685 C CA . ILE A 1 89 ? -7.043 8.836 15.626 1.00 87.81 89 ILE A CA 1
ATOM 686 C C . ILE A 1 89 ? -7.368 10.313 15.880 1.00 87.81 89 ILE A C 1
ATOM 688 O O . ILE A 1 89 ? -8.451 10.764 15.493 1.00 87.81 89 ILE A O 1
ATOM 692 N N . PRO A 1 90 ? -6.462 11.076 16.510 1.00 76.56 90 PRO A N 1
ATOM 693 C CA . PRO A 1 90 ? -6.731 12.457 16.878 1.00 76.56 90 PRO A CA 1
ATOM 694 C C . PRO A 1 90 ? -6.963 13.323 15.638 1.00 76.56 90 PRO A C 1
ATOM 696 O O . PRO A 1 90 ? -6.271 13.181 14.629 1.00 76.56 90 PRO A O 1
ATOM 699 N N . ASN A 1 91 ? -7.930 14.233 15.732 1.00 68.50 91 ASN A N 1
ATOM 700 C CA . ASN A 1 91 ? -8.270 15.178 14.673 1.00 68.50 91 ASN A CA 1
ATOM 701 C C . ASN A 1 91 ? -8.591 16.552 15.282 1.00 68.50 91 ASN A C 1
ATOM 703 O O . ASN A 1 91 ? -9.369 16.646 16.233 1.00 68.50 91 ASN A O 1
ATOM 707 N N . ASN A 1 92 ? -8.048 17.641 14.724 1.00 59.06 92 ASN A N 1
ATOM 708 C CA . ASN A 1 92 ? -8.327 18.996 15.214 1.00 59.06 92 ASN A CA 1
ATOM 709 C C . ASN A 1 92 ? -9.800 19.410 15.045 1.00 59.06 92 ASN A C 1
ATOM 711 O O . ASN A 1 92 ? -10.231 20.389 15.663 1.00 59.06 92 ASN A O 1
ATOM 715 N N . SER A 1 93 ? -10.603 18.694 14.247 1.00 53.81 93 SER A N 1
ATOM 716 C CA . SER A 1 93 ? -12.030 18.982 14.060 1.00 53.81 93 SER A CA 1
ATOM 717 C C . SER A 1 93 ? -12.921 18.380 15.158 1.00 53.81 93 SER A C 1
ATOM 719 O O . SER A 1 93 ? -13.863 17.654 14.865 1.00 53.81 93 SER A O 1
ATOM 721 N N . SER A 1 94 ? -12.670 18.697 16.432 1.00 56.75 94 SER A N 1
ATOM 722 C CA . SER A 1 94 ? -13.498 18.379 17.625 1.00 56.75 94 SER A CA 1
ATOM 723 C C . SER A 1 94 ? -13.856 16.908 17.924 1.00 56.75 94 SER A C 1
ATOM 725 O O . SER A 1 94 ? -14.260 16.622 19.048 1.00 56.75 94 SER A O 1
ATOM 727 N N . VAL A 1 95 ? -13.729 15.988 16.965 1.00 68.88 95 VAL A N 1
ATOM 728 C CA . VAL A 1 95 ? -14.077 14.570 17.066 1.00 68.88 95 VAL A CA 1
ATOM 729 C C . VAL A 1 95 ? -12.966 13.759 16.408 1.00 68.88 95 VAL A C 1
ATOM 731 O O . VAL A 1 95 ? -12.688 13.939 15.221 1.00 68.88 95 VAL A O 1
ATOM 734 N N . ASP A 1 96 ? -12.372 12.851 17.177 1.00 76.25 96 ASP A N 1
ATOM 735 C CA . ASP A 1 96 ? -11.370 11.898 16.698 1.00 76.25 96 ASP A CA 1
ATOM 736 C C . ASP A 1 96 ? -11.932 11.027 15.573 1.00 76.25 96 ASP A C 1
ATOM 738 O O . ASP A 1 96 ? -13.092 10.612 15.602 1.00 76.25 96 ASP A O 1
ATOM 742 N N . ILE A 1 97 ? -11.103 10.708 14.585 1.00 84.69 97 ILE A N 1
ATOM 743 C CA . ILE A 1 97 ? -11.458 9.784 13.510 1.00 84.69 97 ILE A CA 1
ATOM 744 C C . ILE A 1 97 ? -11.464 8.372 14.076 1.00 84.69 97 ILE A C 1
ATOM 746 O O . ILE A 1 97 ? -10.510 7.937 14.716 1.00 84.69 97 ILE A O 1
ATOM 750 N N . ARG A 1 98 ? -12.525 7.627 13.789 1.00 90.56 98 ARG A N 1
ATOM 751 C CA . ARG A 1 98 ? -12.677 6.243 14.215 1.00 90.56 98 ARG A CA 1
ATOM 752 C C . ARG A 1 98 ? -12.558 5.313 13.021 1.00 90.56 98 ARG A C 1
ATOM 754 O O . ARG A 1 98 ? -13.505 5.164 12.241 1.00 90.56 98 ARG A O 1
ATOM 761 N N . LEU A 1 99 ? -11.404 4.662 12.937 1.00 93.88 99 LEU A N 1
ATOM 762 C CA . LEU A 1 99 ? -11.064 3.651 11.946 1.00 93.88 99 LEU A CA 1
ATOM 763 C C . LEU A 1 99 ? -11.287 2.247 12.525 1.00 93.88 99 LEU A C 1
ATOM 765 O O . LEU A 1 99 ? -10.793 1.913 13.599 1.00 93.88 99 LEU A O 1
ATOM 769 N N . LEU A 1 100 ? -12.013 1.403 11.802 1.00 96.06 100 LEU A N 1
ATOM 770 C CA . LEU A 1 100 ? -12.239 0.001 12.139 1.00 96.06 100 LEU A CA 1
ATOM 771 C C . LEU A 1 100 ? -11.462 -0.904 11.190 1.00 96.06 100 LEU A C 1
ATOM 773 O O . LEU A 1 100 ? -11.491 -0.696 9.979 1.00 96.06 100 LEU A O 1
ATOM 777 N N . ILE A 1 101 ? -10.832 -1.935 11.751 1.00 97.00 101 ILE A N 1
ATOM 778 C CA . ILE A 1 101 ? -10.182 -3.023 11.016 1.00 97.00 101 ILE A CA 1
ATOM 779 C C . ILE A 1 101 ? -10.972 -4.301 11.271 1.00 97.00 101 ILE A C 1
ATOM 781 O O . ILE A 1 101 ? -11.212 -4.658 12.427 1.00 97.00 101 ILE A O 1
ATOM 785 N N . TYR A 1 102 ? -11.386 -4.992 10.212 1.00 95.31 102 TYR A N 1
ATOM 786 C CA . TYR A 1 102 ? -12.155 -6.235 10.319 1.00 95.31 102 TYR A CA 1
ATOM 787 C C . TYR A 1 102 ? -11.239 -7.467 10.418 1.00 95.31 102 TYR A C 1
ATOM 789 O O . TYR A 1 102 ? -10.179 -7.501 9.819 1.00 95.31 102 TYR A O 1
ATOM 797 N N . ALA A 1 103 ? -11.621 -8.483 11.197 1.00 89.44 103 ALA A N 1
ATOM 798 C CA . ALA A 1 103 ? -10.801 -9.672 11.477 1.00 89.44 103 ALA A CA 1
ATOM 799 C C . ALA A 1 103 ? -10.881 -10.737 10.377 1.00 89.44 103 ALA A C 1
ATOM 801 O O . ALA A 1 103 ? -9.950 -11.514 10.163 1.00 89.44 103 ALA A O 1
ATOM 802 N N . ASP A 1 104 ? -12.039 -10.819 9.731 1.00 86.50 104 ASP A N 1
ATOM 803 C CA . ASP A 1 104 ? -12.387 -11.811 8.718 1.00 86.50 104 ASP A CA 1
ATOM 804 C C . ASP A 1 104 ? -12.268 -11.262 7.292 1.00 86.50 104 ASP A C 1
ATOM 806 O O . ASP A 1 104 ? -12.479 -11.995 6.327 1.00 86.50 104 ASP A O 1
ATOM 810 N N . ARG A 1 105 ? -11.934 -9.974 7.152 1.00 87.06 105 ARG A N 1
ATOM 811 C CA . ARG A 1 105 ? -11.819 -9.276 5.872 1.00 87.06 105 ARG A CA 1
ATOM 812 C C . ARG A 1 105 ? -10.696 -8.258 5.943 1.00 87.06 105 ARG A C 1
ATOM 814 O O . ARG A 1 105 ? -10.597 -7.535 6.927 1.00 87.06 105 ARG A O 1
ATOM 821 N N . GLN A 1 106 ? -9.906 -8.153 4.879 1.00 93.50 106 GLN A N 1
ATOM 822 C CA . GLN A 1 106 ? -8.872 -7.127 4.743 1.00 93.50 106 GLN A CA 1
ATOM 823 C C . GLN A 1 106 ? -9.513 -5.770 4.441 1.00 93.50 106 GLN A C 1
ATOM 825 O O . GLN A 1 106 ? -9.301 -5.219 3.378 1.00 93.50 106 GLN A O 1
ATOM 830 N N . ILE A 1 107 ? -10.361 -5.260 5.334 1.00 95.56 107 ILE A N 1
ATOM 831 C CA . ILE A 1 107 ? -11.120 -4.025 5.126 1.00 95.56 107 ILE A CA 1
ATOM 832 C C . ILE A 1 107 ? -10.837 -3.056 6.267 1.00 95.56 107 ILE A C 1
ATOM 834 O O . ILE A 1 107 ? -10.900 -3.426 7.445 1.00 95.56 107 ILE A O 1
ATOM 838 N N . ALA A 1 108 ? -10.578 -1.811 5.886 1.00 95.00 108 ALA A N 1
ATOM 839 C CA . ALA A 1 108 ? -10.585 -0.642 6.748 1.00 95.00 108 ALA A CA 1
ATOM 840 C C . ALA A 1 108 ? -11.876 0.157 6.531 1.00 95.00 108 ALA A C 1
ATOM 842 O O . ALA A 1 108 ? -12.377 0.239 5.411 1.00 95.00 108 ALA A O 1
ATOM 843 N N . TYR A 1 109 ? -12.419 0.751 7.594 1.00 93.62 109 TYR A N 1
ATOM 844 C CA . TYR A 1 109 ? -13.617 1.590 7.520 1.00 93.62 109 TYR A CA 1
ATOM 845 C C . TYR A 1 109 ? -13.538 2.773 8.484 1.00 93.62 109 TYR A C 1
ATOM 847 O O . TYR A 1 109 ? -13.400 2.577 9.691 1.00 93.62 109 TYR A O 1
ATOM 855 N N . ILE A 1 110 ? -13.681 3.996 7.972 1.00 90.31 110 ILE A N 1
ATOM 856 C CA . ILE A 1 110 ? -13.811 5.200 8.797 1.00 90.31 110 ILE A CA 1
ATOM 857 C C . ILE A 1 110 ? -15.294 5.470 9.070 1.00 90.31 110 ILE A C 1
ATOM 859 O O . ILE A 1 110 ? -16.046 5.885 8.191 1.00 90.31 110 ILE A O 1
ATOM 863 N N . THR A 1 111 ? -15.713 5.255 10.317 1.00 87.69 111 THR A N 1
ATOM 864 C CA . THR A 1 111 ? -17.135 5.296 10.725 1.00 87.69 111 THR A CA 1
ATOM 865 C C . THR A 1 111 ? -17.736 6.693 10.806 1.00 87.69 111 THR A C 1
ATOM 867 O O . THR A 1 111 ? -18.954 6.855 10.760 1.00 87.69 111 THR A O 1
ATOM 870 N N . ASN A 1 112 ? -16.891 7.701 10.968 1.00 81.75 112 ASN A N 1
ATOM 871 C CA . ASN A 1 112 ? -17.273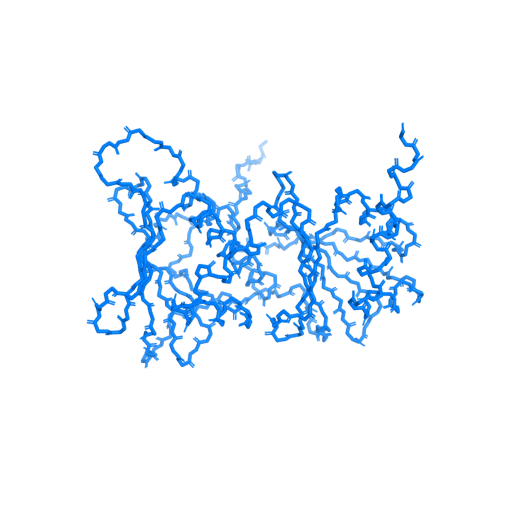 9.091 11.161 1.00 81.75 112 ASN A CA 1
ATOM 872 C C . ASN A 1 112 ? -16.534 9.998 10.175 1.00 81.75 112 ASN A C 1
ATOM 874 O O . ASN A 1 112 ? -16.120 11.100 10.533 1.00 81.75 112 ASN A O 1
ATOM 878 N N . ALA A 1 113 ? -16.361 9.517 8.939 1.00 74.81 113 ALA A N 1
ATOM 879 C CA . ALA A 1 113 ? -15.804 10.320 7.863 1.00 74.81 113 ALA A CA 1
ATOM 880 C C . ALA A 1 113 ? -16.615 11.625 7.729 1.00 74.81 113 ALA A C 1
ATOM 882 O O . ALA A 1 113 ? -17.846 11.590 7.877 1.00 74.81 113 ALA A O 1
ATOM 883 N N . PRO A 1 114 ? -15.960 12.777 7.485 1.00 67.50 114 PRO A N 1
ATOM 884 C CA . PRO A 1 114 ? -16.661 14.031 7.260 1.00 67.50 114 PRO A CA 1
ATOM 885 C C . PRO A 1 114 ? -17.739 13.866 6.190 1.00 67.50 114 PRO A C 1
ATOM 887 O O . PRO A 1 114 ? -17.513 13.229 5.164 1.00 67.50 114 PRO A O 1
ATOM 890 N N . LYS A 1 115 ? -18.922 14.433 6.430 1.00 66.25 115 LYS A N 1
ATOM 891 C CA . LYS A 1 115 ? -19.994 14.463 5.433 1.00 66.25 115 LYS A CA 1
ATOM 892 C C . LYS A 1 115 ? -19.872 15.749 4.626 1.00 66.25 115 LYS A C 1
ATOM 894 O O . LYS A 1 115 ? -19.874 16.832 5.207 1.00 66.25 115 LYS A O 1
ATOM 899 N N . GLY A 1 116 ? -19.777 15.623 3.311 1.00 63.62 116 GLY A N 1
ATOM 900 C CA . GLY A 1 116 ? -19.723 16.736 2.369 1.00 63.62 116 GLY A CA 1
ATOM 901 C C . GLY A 1 116 ? -20.170 16.275 0.987 1.00 63.62 116 GLY A C 1
ATOM 902 O O . GLY A 1 116 ? -20.196 15.073 0.731 1.00 63.62 116 GLY A O 1
ATOM 903 N N . ASP A 1 117 ? -20.517 17.222 0.116 1.00 57.94 117 ASP A N 1
ATOM 904 C CA . ASP A 1 117 ? -21.011 16.928 -1.240 1.00 57.94 117 ASP A CA 1
ATOM 905 C C . ASP A 1 117 ? -19.994 16.121 -2.072 1.00 57.94 117 ASP A C 1
ATOM 907 O O . ASP A 1 117 ? -20.386 15.341 -2.937 1.00 57.94 117 ASP A O 1
ATOM 911 N N . ASP A 1 118 ? -18.704 16.244 -1.739 1.00 65.00 118 ASP A N 1
ATOM 912 C CA . ASP A 1 118 ? -17.597 15.534 -2.385 1.00 65.00 118 ASP A CA 1
ATOM 913 C C . ASP A 1 118 ? -17.057 14.343 -1.564 1.00 65.00 118 ASP A C 1
ATOM 915 O O . ASP A 1 118 ? -15.943 13.874 -1.794 1.00 65.00 118 ASP A O 1
ATOM 919 N N . MET A 1 119 ? -17.812 13.854 -0.575 1.00 62.88 119 MET A N 1
ATOM 920 C CA . MET A 1 119 ? -17.416 12.722 0.270 1.00 62.88 119 MET A CA 1
ATOM 921 C C . MET A 1 119 ? -18.282 11.501 -0.038 1.00 62.88 119 MET A C 1
ATOM 923 O O . MET A 1 119 ? -19.509 11.625 -0.086 1.00 62.88 119 MET A O 1
ATOM 927 N N . PRO A 1 120 ? -17.703 10.297 -0.183 1.00 68.88 120 PRO A N 1
ATOM 928 C CA . PRO A 1 120 ? -18.520 9.098 -0.272 1.00 68.88 120 PRO A CA 1
ATOM 929 C C . PRO A 1 120 ? -19.283 8.888 1.043 1.00 68.88 120 PRO A C 1
ATOM 931 O O . PRO A 1 120 ? -18.754 9.114 2.131 1.00 68.88 120 PRO A O 1
ATOM 934 N N . GLU A 1 121 ? -20.525 8.411 0.941 1.00 74.75 121 GLU A N 1
ATOM 935 C CA . GLU A 1 121 ? -21.365 8.105 2.110 1.00 74.75 121 GLU A CA 1
ATOM 936 C C . GLU A 1 121 ? -20.696 7.082 3.043 1.00 74.75 121 GLU A C 1
ATOM 938 O O . GLU A 1 121 ? -20.836 7.147 4.265 1.00 74.75 121 GLU A O 1
ATOM 943 N N . VAL A 1 122 ? -19.938 6.155 2.452 1.00 83.12 122 VAL A N 1
ATOM 944 C CA . VAL A 1 122 ? -19.149 5.140 3.143 1.00 83.12 122 VAL A CA 1
ATOM 945 C C . VAL A 1 122 ? -17.699 5.265 2.699 1.00 83.12 122 VAL A C 1
ATOM 947 O O . VAL A 1 122 ? -17.394 5.127 1.517 1.00 83.12 122 VAL A O 1
ATOM 950 N N . PHE A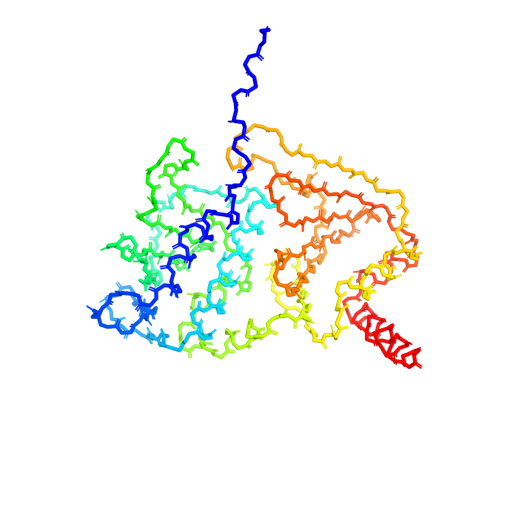 1 123 ? -16.797 5.470 3.659 1.00 86.38 123 PHE A N 1
ATOM 951 C CA . PHE A 1 123 ? -15.357 5.463 3.415 1.00 86.38 123 PHE A CA 1
ATOM 952 C C . PHE A 1 123 ? -14.740 4.170 3.958 1.00 86.38 123 PHE A C 1
ATOM 954 O O . PHE A 1 123 ? -14.184 4.132 5.061 1.00 86.38 123 PHE A O 1
ATOM 961 N N . ALA A 1 124 ? -14.908 3.087 3.196 1.00 90.94 124 ALA A N 1
ATOM 962 C CA . ALA A 1 124 ? -14.309 1.785 3.461 1.00 90.94 124 ALA A CA 1
ATOM 963 C C . ALA A 1 124 ? -13.531 1.296 2.235 1.00 90.94 124 ALA A C 1
ATOM 965 O O . ALA A 1 124 ? -13.937 1.542 1.100 1.00 90.94 124 ALA A O 1
ATOM 966 N N . TRP A 1 125 ? -12.415 0.611 2.461 1.00 94.31 125 TRP A N 1
ATOM 967 C CA . TRP A 1 125 ? -11.554 0.117 1.389 1.00 94.31 125 TRP A CA 1
ATOM 968 C C . TRP A 1 125 ? -10.860 -1.184 1.769 1.00 94.31 125 TRP A C 1
ATOM 970 O O . TRP A 1 125 ? -10.678 -1.484 2.955 1.00 94.31 125 TRP A O 1
ATOM 980 N N . GLU A 1 126 ? -10.480 -1.958 0.755 1.00 95.75 126 GLU A N 1
ATOM 981 C CA . GLU A 1 126 ? -9.657 -3.145 0.948 1.00 95.75 126 GLU A CA 1
ATOM 982 C C . GLU A 1 126 ? -8.196 -2.753 1.209 1.00 95.75 126 GLU A C 1
ATOM 984 O O . GLU A 1 126 ? -7.582 -1.961 0.496 1.00 95.75 126 GLU A O 1
ATOM 989 N N . LEU A 1 127 ? -7.638 -3.296 2.285 1.00 96.75 127 LEU A N 1
ATOM 990 C CA . LEU A 1 127 ? -6.255 -3.113 2.690 1.00 96.75 127 LEU A CA 1
ATOM 991 C C . LEU A 1 127 ? -5.372 -4.072 1.896 1.00 96.75 127 LEU A C 1
ATOM 993 O O . LEU A 1 127 ? -5.593 -5.283 1.921 1.00 96.75 127 LEU A O 1
ATOM 997 N N . PHE A 1 128 ? -4.296 -3.562 1.299 1.00 96.19 128 PHE A N 1
ATOM 998 C CA . PHE A 1 128 ? -3.260 -4.436 0.753 1.00 96.19 128 PHE A CA 1
ATOM 999 C C . PHE A 1 128 ? -2.602 -5.272 1.871 1.00 96.19 128 PHE A C 1
ATOM 1001 O O . PHE A 1 128 ? -2.583 -4.871 3.042 1.00 96.19 128 PHE A O 1
ATOM 1008 N N . GLY A 1 129 ? -2.046 -6.440 1.523 1.00 96.88 129 GLY A N 1
ATOM 1009 C CA . GLY A 1 129 ? -1.649 -7.471 2.491 1.00 96.88 129 GLY A CA 1
ATOM 1010 C C . GLY A 1 129 ? -0.772 -6.983 3.651 1.00 96.88 129 GLY A C 1
ATOM 1011 O O . GLY A 1 129 ? -1.037 -7.310 4.812 1.00 96.88 129 GLY A O 1
ATOM 1012 N N . GLU A 1 130 ? 0.247 -6.170 3.374 1.00 97.06 130 GLU A N 1
ATOM 1013 C CA . GLU A 1 130 ? 1.143 -5.646 4.406 1.00 97.06 130 GLU A CA 1
ATOM 1014 C C . GLU A 1 130 ? 0.462 -4.591 5.297 1.00 97.06 130 GLU A C 1
ATOM 1016 O O . GLU A 1 130 ? 0.684 -4.609 6.509 1.00 97.06 130 GLU A O 1
ATOM 1021 N N . ALA A 1 131 ? -0.403 -3.723 4.756 1.00 96.88 131 ALA A N 1
ATOM 1022 C CA . ALA A 1 131 ? -1.171 -2.777 5.571 1.00 96.88 131 ALA A CA 1
ATOM 1023 C C . ALA A 1 131 ? -2.114 -3.513 6.528 1.00 96.88 131 ALA A C 1
ATOM 1025 O O . ALA A 1 131 ? -2.119 -3.237 7.730 1.00 96.88 131 ALA A O 1
ATOM 1026 N N . TYR A 1 132 ? -2.827 -4.529 6.032 1.00 97.38 132 TYR A N 1
ATOM 1027 C CA . TYR A 1 132 ? -3.666 -5.378 6.874 1.00 97.38 132 TYR A CA 1
ATOM 1028 C C . TYR A 1 132 ? -2.864 -6.086 7.970 1.00 97.38 132 TYR A C 1
ATOM 1030 O O . TYR A 1 132 ? -3.264 -6.094 9.134 1.00 97.38 132 TYR A O 1
ATOM 1038 N N . LYS A 1 133 ? -1.705 -6.656 7.619 1.00 96.31 133 LYS A N 1
ATOM 1039 C CA . LYS A 1 133 ? -0.806 -7.339 8.560 1.00 96.31 133 LYS A CA 1
ATOM 1040 C C . LYS A 1 133 ? -0.347 -6.427 9.699 1.00 96.31 133 LYS A C 1
ATOM 1042 O O . LYS A 1 133 ? -0.202 -6.921 10.816 1.00 96.31 133 LYS A O 1
ATOM 1047 N N . ILE A 1 134 ? -0.114 -5.141 9.433 1.00 96.81 134 ILE A N 1
ATOM 1048 C CA . ILE A 1 134 ? 0.275 -4.161 10.457 1.00 96.81 134 ILE A CA 1
ATOM 1049 C C . ILE A 1 134 ? -0.918 -3.760 11.317 1.00 96.81 134 ILE A C 1
ATOM 1051 O O . ILE A 1 134 ? -0.861 -3.864 12.542 1.00 96.81 134 ILE A O 1
ATOM 1055 N N . LEU A 1 135 ? -2.005 -3.329 10.675 1.00 96.81 135 LEU A N 1
ATOM 1056 C CA . LEU A 1 135 ? -3.199 -2.808 11.345 1.00 96.81 135 LEU A CA 1
ATOM 1057 C C . LEU A 1 135 ? -3.981 -3.896 12.103 1.00 96.81 135 LEU A C 1
ATOM 1059 O O . LEU A 1 135 ? -4.812 -3.602 12.953 1.00 96.81 135 LEU A O 1
ATOM 1063 N N . SER A 1 136 ? -3.691 -5.170 11.838 1.00 95.69 136 SER A N 1
ATOM 1064 C CA . SER A 1 136 ? -4.257 -6.309 12.570 1.00 95.69 136 SER A CA 1
ATOM 1065 C C . SER A 1 136 ? -3.329 -6.860 13.656 1.00 95.69 136 SER A C 1
ATOM 1067 O O . SER A 1 136 ? -3.599 -7.932 14.197 1.00 95.69 136 SER A O 1
ATOM 1069 N N . LYS A 1 137 ? -2.210 -6.185 13.968 1.00 95.81 137 LYS A N 1
ATOM 1070 C CA . LYS A 1 137 ? -1.251 -6.619 15.002 1.00 95.81 137 LYS A CA 1
ATOM 1071 C C . LYS A 1 137 ? -0.742 -5.456 15.867 1.00 95.81 137 LYS A C 1
ATOM 1073 O O . LYS A 1 137 ? 0.444 -5.110 15.775 1.00 95.81 137 LYS A O 1
ATOM 1078 N N . PRO A 1 138 ? -1.591 -4.896 16.751 1.00 94.88 138 PRO A N 1
ATOM 1079 C CA . PRO A 1 138 ? -1.237 -3.748 17.590 1.00 94.88 138 PRO A CA 1
ATOM 1080 C C . PRO A 1 138 ? 0.042 -3.942 18.416 1.00 94.88 138 PRO A C 1
ATOM 1082 O O . PRO A 1 138 ? 0.849 -3.021 18.498 1.00 94.88 138 PRO A O 1
ATOM 1085 N N . ASP A 1 139 ? 0.301 -5.154 18.918 1.00 94.38 139 ASP A N 1
ATOM 1086 C CA . ASP A 1 139 ? 1.510 -5.486 19.697 1.00 94.38 139 ASP A CA 1
ATOM 1087 C C . ASP A 1 139 ? 2.825 -5.221 18.941 1.00 94.38 139 ASP A C 1
ATOM 1089 O O . ASP A 1 139 ? 3.871 -4.987 19.544 1.00 94.38 139 ASP A O 1
ATOM 1093 N N . SER A 1 140 ? 2.788 -5.260 17.606 1.00 94.94 140 SER A N 1
ATOM 1094 C CA . SER A 1 140 ? 3.946 -5.021 16.735 1.00 94.94 140 SER A CA 1
ATOM 1095 C C . SER A 1 140 ? 3.859 -3.718 15.939 1.00 94.94 140 SER A C 1
ATOM 1097 O O . SER A 1 140 ? 4.757 -3.440 15.143 1.00 94.94 140 SER A O 1
ATOM 1099 N N . LEU A 1 141 ? 2.810 -2.916 16.160 1.00 95.44 141 LEU A N 1
ATOM 1100 C CA . LEU A 1 141 ? 2.485 -1.736 15.358 1.00 95.44 141 LEU A CA 1
ATOM 1101 C C . LEU A 1 141 ? 3.649 -0.748 15.307 1.00 95.44 141 LEU A C 1
ATOM 1103 O O . LEU A 1 141 ? 4.154 -0.459 14.228 1.00 95.44 141 LEU A O 1
ATOM 1107 N N . LYS A 1 142 ? 4.147 -0.310 16.468 1.00 94.50 142 LYS A N 1
ATOM 1108 C CA . LYS A 1 142 ? 5.262 0.647 16.558 1.00 94.50 142 LYS A CA 1
ATOM 1109 C C . LYS A 1 142 ? 6.518 0.160 15.829 1.00 94.50 142 LYS A C 1
ATOM 1111 O O . LYS A 1 142 ? 7.136 0.909 15.081 1.00 94.50 142 LYS A O 1
ATOM 1116 N N . LYS A 1 143 ? 6.866 -1.123 15.985 1.00 94.75 143 LYS A N 1
ATOM 1117 C CA . LYS A 1 143 ? 8.012 -1.723 15.284 1.00 94.75 143 LYS A CA 1
ATOM 1118 C C . LYS A 1 143 ? 7.817 -1.708 13.767 1.00 94.75 143 LYS A C 1
ATOM 1120 O O . LYS A 1 143 ? 8.774 -1.473 13.041 1.00 94.75 143 LYS A O 1
ATOM 1125 N N . ALA A 1 144 ? 6.606 -1.985 13.291 1.00 94.62 144 ALA A N 1
ATOM 1126 C CA . ALA A 1 144 ? 6.317 -1.983 11.863 1.00 94.62 144 ALA A CA 1
ATOM 1127 C C . ALA A 1 144 ? 6.278 -0.567 11.269 1.00 94.62 144 ALA A C 1
ATOM 1129 O O . ALA A 1 144 ? 6.716 -0.378 10.139 1.00 94.62 144 ALA A O 1
ATOM 1130 N N . LEU A 1 145 ? 5.797 0.419 12.033 1.00 93.31 145 LEU A N 1
ATOM 1131 C CA . LEU A 1 145 ? 5.743 1.823 11.623 1.00 93.31 145 LEU A CA 1
ATOM 1132 C C . LEU A 1 145 ? 7.123 2.474 11.507 1.00 93.31 145 LEU A C 1
ATOM 1134 O O . LEU A 1 145 ? 7.269 3.398 10.718 1.00 93.31 145 LEU A O 1
ATOM 1138 N N . ALA A 1 146 ? 8.140 1.961 12.206 1.00 91.81 146 ALA A N 1
ATOM 1139 C CA . ALA A 1 146 ? 9.505 2.490 12.153 1.00 91.81 146 ALA A CA 1
ATOM 1140 C C . ALA A 1 146 ? 10.070 2.620 10.724 1.00 91.81 146 ALA A C 1
ATOM 1142 O O . ALA A 1 146 ? 10.905 3.479 10.475 1.00 91.81 146 ALA A O 1
ATOM 1143 N N . ARG A 1 147 ? 9.598 1.816 9.762 1.00 88.62 147 ARG A N 1
ATOM 1144 C CA . ARG A 1 147 ? 10.024 1.932 8.357 1.00 88.62 147 ARG A CA 1
ATOM 1145 C C . ARG A 1 147 ? 9.455 3.159 7.634 1.00 88.62 147 ARG A C 1
ATOM 1147 O O . ARG A 1 147 ? 10.036 3.592 6.651 1.00 88.62 147 ARG A O 1
ATOM 1154 N N . TYR A 1 148 ? 8.333 3.712 8.094 1.00 86.19 148 TYR A N 1
ATOM 1155 C CA . TYR A 1 148 ? 7.740 4.939 7.547 1.00 86.19 148 TYR A CA 1
ATOM 1156 C C . TYR A 1 148 ? 8.309 6.212 8.201 1.00 86.19 148 TYR A C 1
ATOM 1158 O O . TYR A 1 148 ? 7.976 7.312 7.762 1.00 86.19 148 TYR A O 1
ATOM 1166 N N . GLN A 1 149 ? 9.173 6.078 9.214 1.00 82.69 149 GLN A N 1
ATOM 1167 C CA . GLN A 1 149 ? 9.882 7.207 9.818 1.00 82.69 149 GLN A CA 1
ATOM 1168 C C . GLN A 1 149 ? 10.975 7.709 8.873 1.00 82.69 149 GLN A C 1
ATOM 1170 O O . GLN A 1 149 ? 11.679 6.906 8.257 1.00 82.69 149 GLN A O 1
ATOM 1175 N N . ASP A 1 150 ? 11.104 9.035 8.756 1.00 76.06 150 ASP A N 1
ATOM 1176 C CA . ASP A 1 150 ? 12.025 9.705 7.828 1.00 76.06 150 ASP A CA 1
ATOM 1177 C C . ASP A 1 150 ? 11.976 9.095 6.417 1.00 76.06 150 ASP A C 1
ATOM 1179 O O . ASP A 1 150 ? 13.017 8.846 5.797 1.00 76.06 150 ASP A O 1
ATOM 1183 N N . SER A 1 151 ? 10.753 8.790 5.954 1.00 72.75 151 SER A N 1
ATOM 1184 C CA . SER A 1 151 ? 10.513 8.002 4.739 1.00 72.75 151 SER A CA 1
ATOM 1185 C C . SER A 1 151 ? 11.046 8.638 3.464 1.00 72.75 151 SER A C 1
ATOM 1187 O O . SER A 1 151 ? 11.148 7.961 2.444 1.00 72.75 151 SER A O 1
ATOM 1189 N N . ASP A 1 152 ? 11.457 9.901 3.524 1.00 77.81 152 ASP A N 1
ATOM 1190 C CA . ASP A 1 152 ? 12.243 10.543 2.490 1.00 77.81 152 ASP A CA 1
ATOM 1191 C C . ASP A 1 152 ? 13.422 9.633 2.140 1.00 77.81 152 ASP A C 1
ATOM 1193 O O . ASP A 1 152 ? 14.298 9.383 2.979 1.00 77.81 152 ASP A O 1
ATOM 1197 N N . ASN A 1 153 ? 13.453 9.164 0.888 1.00 85.94 153 ASN A N 1
ATOM 1198 C CA . ASN A 1 153 ? 14.436 8.229 0.327 1.00 85.94 153 ASN A CA 1
ATOM 1199 C C . ASN A 1 153 ? 14.091 6.737 0.424 1.00 85.94 153 ASN A C 1
ATOM 1201 O O . ASN A 1 153 ? 14.907 5.918 -0.001 1.00 85.94 153 ASN A O 1
ATOM 1205 N N . ASN A 1 154 ? 12.925 6.356 0.938 1.00 91.50 154 ASN A N 1
ATOM 1206 C CA . ASN A 1 154 ? 12.543 4.950 1.011 1.00 91.50 154 ASN A CA 1
ATOM 1207 C C . ASN A 1 154 ? 11.927 4.460 -0.300 1.00 91.50 154 ASN A C 1
ATOM 1209 O O . ASN A 1 154 ? 11.129 5.139 -0.944 1.00 91.50 154 ASN A O 1
ATOM 1213 N N . ILE A 1 155 ? 12.270 3.229 -0.661 1.00 95.06 155 ILE A N 1
ATOM 1214 C CA . ILE A 1 155 ? 11.562 2.436 -1.656 1.00 95.06 155 ILE A CA 1
ATOM 1215 C C . ILE A 1 155 ? 11.101 1.141 -0.997 1.00 95.06 155 ILE A C 1
ATOM 1217 O O . ILE A 1 155 ? 11.903 0.409 -0.416 1.00 95.06 155 ILE A O 1
ATOM 1221 N N . PHE A 1 156 ? 9.808 0.855 -1.098 1.00 96.25 156 PHE A N 1
ATOM 1222 C CA . PHE A 1 156 ? 9.207 -0.400 -0.664 1.00 96.25 156 PHE A CA 1
ATOM 1223 C C . PHE A 1 156 ? 8.760 -1.200 -1.873 1.00 96.25 156 PHE A C 1
ATOM 1225 O O . PHE A 1 156 ? 8.238 -0.635 -2.830 1.00 96.25 156 PHE A O 1
ATOM 1232 N N . VAL A 1 157 ? 8.943 -2.514 -1.826 1.00 98.19 157 VAL A N 1
ATOM 1233 C CA . VAL A 1 157 ? 8.524 -3.420 -2.893 1.00 98.19 157 VAL A CA 1
ATOM 1234 C C . VAL A 1 157 ? 7.586 -4.461 -2.326 1.00 98.19 157 VAL A C 1
ATOM 1236 O O . VAL A 1 157 ? 7.934 -5.164 -1.375 1.00 98.19 157 VAL A O 1
ATOM 1239 N N . TYR A 1 158 ? 6.418 -4.581 -2.938 1.00 98.50 158 TYR A N 1
ATOM 1240 C CA . TYR A 1 158 ? 5.357 -5.490 -2.542 1.00 98.50 158 TYR A CA 1
ATOM 1241 C C . TYR A 1 158 ? 5.084 -6.496 -3.652 1.00 98.50 158 TYR A C 1
ATOM 1243 O O . TYR A 1 158 ? 5.147 -6.148 -4.830 1.00 98.50 158 TYR A O 1
ATOM 1251 N N . ASP A 1 159 ? 4.775 -7.736 -3.283 1.00 98.00 159 ASP A N 1
ATOM 1252 C CA . ASP A 1 159 ? 4.271 -8.736 -4.226 1.00 98.00 159 ASP A CA 1
ATOM 1253 C C . ASP A 1 159 ? 2.837 -8.423 -4.692 1.00 98.00 159 ASP A C 1
ATOM 1255 O O . ASP A 1 159 ? 2.185 -7.493 -4.214 1.00 98.00 159 ASP A O 1
ATOM 1259 N N . ALA A 1 160 ? 2.321 -9.243 -5.608 1.00 95.88 160 ALA A N 1
ATOM 1260 C CA . ALA A 1 160 ? 0.955 -9.158 -6.124 1.00 95.88 160 ALA A CA 1
ATOM 1261 C C . ALA A 1 160 ? -0.150 -9.213 -5.049 1.00 95.88 160 ALA A C 1
ATOM 1263 O O . ALA A 1 160 ? -1.275 -8.794 -5.298 1.00 95.88 160 ALA A O 1
ATOM 1264 N N . LYS A 1 161 ? 0.142 -9.755 -3.858 1.00 95.12 161 LYS A N 1
ATOM 1265 C CA . LYS A 1 161 ? -0.792 -9.816 -2.720 1.00 95.12 161 LYS A CA 1
ATOM 1266 C C . LYS A 1 161 ? -0.616 -8.626 -1.770 1.00 95.12 161 LYS A C 1
ATOM 1268 O O . LYS A 1 161 ? -1.282 -8.551 -0.736 1.00 95.12 161 LYS A O 1
ATOM 1273 N N . GLY A 1 162 ? 0.293 -7.710 -2.092 1.00 96.94 162 GLY A N 1
ATOM 1274 C CA . GLY A 1 162 ? 0.612 -6.543 -1.292 1.00 96.94 162 GLY A CA 1
ATOM 1275 C C . GLY A 1 162 ? 1.494 -6.841 -0.081 1.00 96.94 162 GLY A C 1
ATOM 1276 O O . GLY A 1 162 ? 1.506 -6.034 0.842 1.00 96.94 162 GLY A O 1
ATOM 1277 N N . PHE A 1 163 ? 2.211 -7.966 -0.014 1.00 97.69 163 PHE A N 1
ATOM 1278 C CA . PHE A 1 163 ? 3.163 -8.220 1.074 1.00 97.69 163 PHE A CA 1
ATOM 1279 C C . PHE A 1 163 ? 4.548 -7.686 0.736 1.00 97.69 163 PHE A C 1
ATOM 1281 O O . PHE A 1 163 ? 5.016 -7.836 -0.389 1.00 97.69 163 PHE A O 1
ATOM 1288 N N . LEU A 1 164 ? 5.211 -7.077 1.721 1.00 97.25 164 LEU A N 1
ATOM 1289 C CA . LEU A 1 164 ? 6.549 -6.520 1.538 1.00 97.25 164 LEU A CA 1
ATOM 1290 C C . LEU A 1 164 ? 7.551 -7.643 1.225 1.00 97.25 164 LEU A C 1
ATOM 1292 O O . LEU A 1 164 ? 7.697 -8.584 2.008 1.00 97.25 164 LEU A O 1
ATOM 1296 N N . VAL A 1 165 ? 8.260 -7.521 0.104 1.00 97.44 165 VAL A N 1
ATOM 1297 C CA . VAL A 1 165 ? 9.304 -8.461 -0.339 1.00 97.44 165 VAL A CA 1
ATOM 1298 C C . VAL A 1 165 ? 10.698 -7.845 -0.349 1.00 97.44 165 VAL A C 1
ATOM 1300 O O . VAL A 1 165 ? 11.690 -8.570 -0.278 1.00 97.44 165 VAL A O 1
ATOM 1303 N N . SER A 1 166 ? 10.800 -6.519 -0.439 1.00 95.94 166 SER A N 1
ATOM 1304 C CA . SER A 1 166 ? 12.075 -5.813 -0.380 1.00 95.94 166 SER A CA 1
ATOM 1305 C C . SER A 1 166 ? 11.880 -4.361 0.037 1.00 95.94 166 SER A C 1
ATOM 1307 O O . SER A 1 166 ? 10.813 -3.791 -0.173 1.00 95.94 166 SER A O 1
ATOM 1309 N N . GLU A 1 167 ? 12.915 -3.763 0.612 1.00 95.19 167 GLU A N 1
ATOM 1310 C CA . GLU A 1 167 ? 12.948 -2.346 0.955 1.00 95.19 167 GLU A CA 1
ATOM 1311 C C . GLU A 1 167 ? 14.384 -1.822 0.896 1.00 95.19 167 GLU A C 1
ATOM 1313 O O . GLU A 1 167 ? 15.339 -2.577 1.099 1.00 95.19 167 GLU A O 1
ATOM 1318 N N . ALA A 1 168 ? 14.541 -0.533 0.611 1.00 94.94 168 ALA A N 1
ATOM 1319 C CA . ALA A 1 168 ? 15.826 0.148 0.682 1.00 94.94 168 ALA A CA 1
ATOM 1320 C C . ALA A 1 168 ? 15.640 1.636 0.981 1.00 94.94 168 ALA A C 1
ATOM 1322 O O . ALA A 1 168 ? 14.595 2.215 0.688 1.00 94.94 168 ALA A O 1
ATOM 1323 N N . ARG A 1 169 ? 16.696 2.257 1.512 1.00 93.00 169 ARG A N 1
ATOM 1324 C CA . ARG A 1 169 ? 16.802 3.708 1.674 1.00 93.00 169 ARG A CA 1
ATOM 1325 C C . ARG A 1 169 ? 17.917 4.225 0.776 1.00 93.00 169 ARG A C 1
ATOM 1327 O O . ARG A 1 169 ? 19.073 3.856 0.965 1.00 93.00 169 ARG A O 1
ATOM 1334 N N . ILE A 1 170 ? 17.566 5.043 -0.210 1.00 92.06 170 ILE A N 1
ATOM 1335 C CA . ILE A 1 170 ? 18.457 5.455 -1.299 1.00 92.06 170 ILE A CA 1
ATOM 1336 C C . ILE A 1 170 ? 18.431 6.982 -1.424 1.00 92.06 170 ILE A C 1
ATOM 1338 O O . ILE A 1 170 ? 17.416 7.535 -1.848 1.00 92.06 170 ILE A O 1
ATOM 1342 N N . PRO A 1 171 ? 19.518 7.692 -1.076 1.00 89.56 171 PRO A N 1
ATOM 1343 C CA . PRO A 1 171 ? 19.558 9.148 -1.146 1.00 89.56 171 PRO A CA 1
ATOM 1344 C C . PRO A 1 171 ? 19.134 9.693 -2.514 1.00 89.56 171 PRO A C 1
ATOM 1346 O O . PRO A 1 171 ? 19.607 9.232 -3.550 1.00 89.56 171 PRO A O 1
ATOM 1349 N N . SER A 1 172 ? 18.275 10.716 -2.513 1.00 88.19 172 SER A N 1
ATOM 1350 C CA . SER A 1 172 ? 17.724 11.327 -3.732 1.00 88.19 172 SER A CA 1
ATOM 1351 C C . SER A 1 172 ? 17.001 10.322 -4.639 1.00 88.19 172 SER A C 1
ATOM 1353 O O . SER A 1 172 ? 17.092 10.428 -5.864 1.00 88.19 172 SER A O 1
ATOM 1355 N N . ILE A 1 173 ? 16.279 9.355 -4.053 1.00 90.69 173 ILE A N 1
ATOM 1356 C CA . ILE A 1 173 ? 15.648 8.242 -4.782 1.00 90.69 173 ILE A CA 1
ATOM 1357 C C . ILE A 1 173 ? 14.837 8.690 -6.001 1.00 90.69 173 ILE A C 1
ATOM 1359 O O . ILE A 1 173 ? 14.954 8.057 -7.040 1.00 90.69 173 ILE A O 1
ATOM 1363 N N . LEU A 1 174 ? 14.081 9.792 -5.940 1.00 88.31 174 LEU A N 1
ATOM 1364 C CA . LEU A 1 174 ? 13.330 10.274 -7.108 1.00 88.31 174 LEU A CA 1
ATOM 1365 C C . LEU A 1 174 ? 14.240 10.641 -8.278 1.00 88.31 174 LEU A C 1
ATOM 1367 O O . LEU A 1 174 ? 13.962 10.285 -9.419 1.00 88.31 174 LEU A O 1
ATOM 1371 N N . HIS A 1 175 ? 15.344 11.333 -7.998 1.00 89.50 175 HIS A N 1
ATOM 1372 C CA . HIS A 1 175 ? 16.297 11.726 -9.028 1.00 89.50 175 HIS A CA 1
ATOM 1373 C C . HIS A 1 175 ? 17.012 10.504 -9.615 1.00 89.50 175 HIS A C 1
ATOM 1375 O O . HIS A 1 175 ? 17.125 10.370 -10.833 1.00 89.50 175 HIS A O 1
ATOM 1381 N N . VAL A 1 176 ? 17.442 9.588 -8.745 1.00 93.19 176 VAL A N 1
ATOM 1382 C CA . VAL A 1 176 ? 18.067 8.311 -9.118 1.00 93.19 176 VAL A CA 1
ATOM 1383 C C . VAL A 1 176 ? 17.115 7.472 -9.972 1.00 93.19 176 VAL A C 1
ATOM 1385 O O . VAL A 1 176 ? 17.508 6.947 -11.012 1.00 93.19 176 VAL A O 1
ATOM 1388 N N . PHE A 1 177 ? 15.854 7.376 -9.556 1.00 93.06 177 PHE A N 1
ATOM 1389 C CA . PHE A 1 177 ? 14.810 6.656 -10.268 1.00 93.06 177 PHE A CA 1
ATOM 1390 C C . PHE A 1 177 ? 14.547 7.272 -11.642 1.00 93.06 177 PHE A C 1
ATOM 1392 O O . PHE A 1 177 ? 14.537 6.539 -12.625 1.00 93.06 177 PHE A O 1
ATOM 1399 N N . GLY A 1 178 ? 14.435 8.602 -11.734 1.00 91.81 178 GLY A N 1
ATOM 1400 C CA . GLY A 1 178 ? 14.306 9.310 -13.009 1.00 91.81 178 GLY A CA 1
ATOM 1401 C C . GLY A 1 178 ? 15.435 8.962 -13.982 1.00 91.81 178 GLY A C 1
ATOM 1402 O O . GLY A 1 178 ? 15.169 8.602 -15.121 1.00 91.81 178 GLY A O 1
ATOM 1403 N N . LYS A 1 179 ? 16.691 8.927 -13.512 1.00 93.62 179 LYS A N 1
ATOM 1404 C CA . LYS A 1 179 ? 17.840 8.502 -14.336 1.00 93.62 179 LYS A CA 1
ATOM 1405 C C . LYS A 1 179 ? 17.768 7.050 -14.796 1.00 93.62 179 LYS A C 1
ATOM 1407 O O . LYS A 1 179 ? 18.203 6.742 -15.900 1.00 93.62 179 LYS A O 1
ATOM 1412 N N . VAL A 1 180 ? 17.259 6.149 -13.958 1.00 94.62 180 VAL A N 1
ATOM 1413 C CA . VAL A 1 180 ? 17.032 4.755 -14.359 1.00 94.62 180 VAL A CA 1
ATOM 1414 C C . VAL A 1 180 ? 15.909 4.675 -15.398 1.00 94.62 180 VAL A C 1
ATOM 1416 O O . VAL A 1 180 ? 16.061 3.970 -16.393 1.00 94.62 180 VAL A O 1
ATOM 1419 N N . MET A 1 181 ? 14.825 5.430 -15.219 1.00 93.44 181 MET A N 1
ATOM 1420 C CA . MET A 1 181 ? 13.714 5.493 -16.171 1.00 93.44 181 MET A CA 1
ATOM 1421 C C . MET A 1 181 ? 14.132 6.068 -17.528 1.00 93.44 181 MET A C 1
ATOM 1423 O O . MET A 1 181 ? 13.786 5.467 -18.537 1.00 93.44 181 MET A O 1
ATOM 1427 N N . ASP A 1 182 ? 14.952 7.124 -17.565 1.00 93.31 182 ASP A N 1
ATOM 1428 C CA . ASP A 1 182 ? 15.484 7.726 -18.805 1.00 93.31 182 ASP A CA 1
ATOM 1429 C C . ASP A 1 182 ? 16.209 6.706 -19.709 1.00 93.31 182 ASP A C 1
ATOM 1431 O O . ASP A 1 182 ? 16.300 6.890 -20.921 1.00 93.31 182 ASP A O 1
ATOM 1435 N N . VAL A 1 183 ? 16.765 5.640 -19.120 1.00 94.94 183 VAL A N 1
ATOM 1436 C CA . VAL A 1 183 ? 17.500 4.590 -19.844 1.00 94.94 183 VAL A CA 1
ATOM 1437 C C . VAL A 1 183 ? 16.578 3.464 -20.312 1.00 94.94 183 VAL A C 1
ATOM 1439 O O . VAL A 1 183 ? 16.809 2.884 -21.372 1.00 94.94 183 VAL A O 1
ATOM 1442 N N . TYR A 1 184 ? 15.576 3.106 -19.506 1.00 95.31 184 TYR A N 1
ATOM 1443 C CA . TYR A 1 184 ? 14.823 1.863 -19.689 1.00 95.31 184 TYR A CA 1
ATOM 1444 C C . TYR A 1 184 ? 13.382 2.046 -20.159 1.00 95.31 184 TYR A C 1
ATOM 1446 O O . TYR A 1 184 ? 12.810 1.070 -20.647 1.00 95.31 184 TYR A O 1
ATOM 1454 N N . ALA A 1 185 ? 12.804 3.237 -20.017 1.00 92.31 185 ALA A N 1
ATOM 1455 C CA . ALA A 1 185 ? 11.449 3.536 -20.455 1.00 92.31 185 ALA A CA 1
ATOM 1456 C C . ALA A 1 185 ? 11.437 4.051 -21.900 1.00 92.31 185 ALA A C 1
ATOM 1458 O O . ALA A 1 185 ? 12.250 4.891 -22.283 1.00 92.31 185 ALA A O 1
ATOM 1459 N N . GLY A 1 186 ? 10.512 3.525 -22.697 1.00 89.00 186 GLY A N 1
ATOM 1460 C CA . GLY A 1 186 ? 10.139 4.075 -23.995 1.00 89.00 186 GLY A CA 1
ATOM 1461 C C . GLY A 1 186 ? 9.037 5.124 -23.860 1.00 89.00 186 GLY A C 1
ATOM 1462 O O . GLY A 1 186 ? 8.941 5.817 -22.846 1.00 89.00 186 GLY A O 1
ATOM 1463 N N . ASP A 1 187 ? 8.186 5.210 -24.882 1.00 86.19 187 ASP A N 1
ATOM 1464 C CA . ASP A 1 187 ? 7.079 6.165 -24.920 1.00 86.19 187 ASP A CA 1
ATOM 1465 C C . ASP A 1 187 ? 6.169 6.025 -23.692 1.00 86.19 187 ASP A C 1
ATOM 1467 O O . ASP A 1 187 ? 5.812 4.912 -23.280 1.00 86.19 187 ASP A O 1
ATOM 1471 N N . ALA A 1 188 ? 5.802 7.177 -23.132 1.00 89.81 188 ALA A N 1
ATOM 1472 C CA . ALA A 1 188 ? 4.908 7.303 -21.996 1.00 89.81 188 ALA A CA 1
ATOM 1473 C C . ALA A 1 188 ? 3.611 8.000 -22.415 1.00 89.81 188 ALA A C 1
ATOM 1475 O O . ALA A 1 188 ? 3.645 8.954 -23.196 1.00 89.81 188 ALA A O 1
ATOM 1476 N N . ASN A 1 189 ? 2.482 7.538 -21.884 1.00 90.38 189 ASN A N 1
ATOM 1477 C CA . ASN A 1 189 ? 1.175 8.129 -22.138 1.00 90.38 189 ASN A CA 1
ATOM 1478 C C . ASN A 1 189 ? 0.528 8.551 -20.827 1.00 90.38 189 ASN A C 1
ATOM 1480 O O . ASN A 1 189 ? 0.405 7.754 -19.896 1.00 90.38 189 ASN A O 1
ATOM 1484 N N . ASP A 1 190 ? 0.082 9.802 -20.788 1.00 90.88 190 ASP A N 1
ATOM 1485 C CA . ASP A 1 190 ? -0.670 10.335 -19.663 1.00 90.88 190 ASP A CA 1
ATOM 1486 C C . ASP A 1 190 ? -2.143 9.945 -19.772 1.00 90.88 190 ASP A C 1
ATOM 1488 O O . ASP A 1 190 ? -2.781 10.055 -20.825 1.00 90.88 190 ASP A O 1
ATOM 1492 N N . HIS A 1 191 ? -2.707 9.550 -18.640 1.00 88.94 191 HIS A N 1
ATOM 1493 C CA . HIS A 1 191 ? -4.095 9.160 -18.510 1.00 88.94 191 HIS A CA 1
ATOM 1494 C C . HIS A 1 191 ? -4.732 9.827 -17.296 1.00 88.94 191 HIS A C 1
ATOM 1496 O O . HIS A 1 191 ? -4.089 10.151 -16.296 1.00 88.94 191 HIS A O 1
ATOM 1502 N N . GLN A 1 192 ? -6.047 10.007 -17.378 1.00 86.00 192 GLN A N 1
ATOM 1503 C CA . GLN A 1 192 ? -6.839 10.530 -16.280 1.00 86.00 192 GLN A CA 1
ATOM 1504 C C . GLN A 1 192 ? -8.166 9.784 -16.217 1.00 86.00 192 GLN A C 1
ATOM 1506 O O . GLN A 1 192 ? -8.884 9.693 -17.217 1.00 86.00 192 GLN A O 1
ATOM 1511 N N . PHE A 1 193 ? -8.520 9.273 -15.039 1.00 79.62 193 PHE A N 1
ATOM 1512 C CA . PHE A 1 193 ? -9.877 8.788 -14.823 1.00 79.62 193 PHE A CA 1
ATOM 1513 C C . PHE A 1 193 ? -10.868 9.955 -14.898 1.00 79.62 193 PHE A C 1
ATOM 1515 O O . PHE A 1 193 ? -10.639 11.033 -14.349 1.00 79.62 193 PHE A O 1
ATOM 1522 N N . SER A 1 194 ? -11.981 9.730 -15.593 1.00 69.94 194 SER A N 1
ATOM 1523 C CA . SER A 1 194 ? -13.106 10.664 -15.641 1.00 69.94 194 SER A CA 1
ATOM 1524 C C . SER A 1 194 ? -14.220 10.180 -14.714 1.00 69.94 194 SER A C 1
ATOM 1526 O O . SER A 1 194 ? -14.395 8.974 -14.545 1.00 69.94 194 SER A O 1
ATOM 1528 N N . GLY A 1 195 ? -14.987 11.107 -14.133 1.00 64.56 195 GLY A N 1
ATOM 1529 C CA . GLY A 1 195 ? -16.186 10.778 -13.356 1.00 64.56 195 GLY A CA 1
ATOM 1530 C C . GLY A 1 195 ? -16.058 10.997 -11.845 1.00 64.56 195 GLY A C 1
ATOM 1531 O O . GLY A 1 195 ? -15.641 12.069 -11.416 1.00 64.56 195 GLY A O 1
ATOM 1532 N N . SER A 1 196 ? -16.534 10.006 -11.081 1.00 64.31 196 SER A N 1
ATOM 1533 C CA . SER A 1 196 ? -16.758 10.010 -9.624 1.00 64.31 196 SER A CA 1
ATOM 1534 C C . SER A 1 196 ? -15.518 10.354 -8.781 1.00 64.31 196 SER A C 1
ATOM 1536 O O . SER A 1 196 ? -14.379 10.230 -9.224 1.00 64.31 196 SER A O 1
ATOM 1538 N N . ILE A 1 197 ? -15.758 10.740 -7.523 1.00 66.81 197 ILE A N 1
ATOM 1539 C CA . ILE A 1 197 ? -14.738 11.000 -6.489 1.00 66.81 197 ILE A CA 1
ATOM 1540 C C . ILE A 1 197 ? -13.903 9.746 -6.190 1.00 66.81 197 ILE A C 1
ATOM 1542 O O . ILE A 1 197 ? -12.737 9.854 -5.809 1.00 66.81 197 ILE A O 1
ATOM 1546 N N . LEU A 1 198 ? -14.498 8.561 -6.366 1.00 73.00 198 LEU A N 1
ATOM 1547 C CA . LEU A 1 198 ? -13.830 7.274 -6.201 1.00 73.00 198 LEU A CA 1
ATOM 1548 C C . LEU A 1 198 ? -13.667 6.567 -7.556 1.00 73.00 198 LEU A C 1
ATOM 1550 O O . LEU A 1 198 ? -14.590 6.609 -8.375 1.00 73.00 198 LEU A O 1
ATOM 1554 N N . PRO A 1 199 ? -12.532 5.887 -7.786 1.00 78.50 199 PRO A N 1
ATOM 1555 C CA . PRO A 1 199 ? -12.302 5.129 -9.007 1.00 78.50 199 PRO A CA 1
ATOM 1556 C C . PRO A 1 199 ? -13.295 3.979 -9.145 1.00 78.50 199 PRO A C 1
ATOM 1558 O O . PRO A 1 199 ? -13.431 3.141 -8.258 1.00 78.50 199 PRO A O 1
ATOM 1561 N N . GLU A 1 200 ? -13.940 3.908 -10.306 1.00 83.62 200 GLU A N 1
ATOM 1562 C CA . GLU A 1 200 ? -14.781 2.770 -10.701 1.00 83.62 200 GLU A CA 1
ATOM 1563 C C . GLU A 1 200 ? -13.978 1.674 -11.420 1.00 83.62 200 GLU A C 1
ATOM 1565 O O . GLU A 1 200 ? -14.486 0.579 -11.665 1.00 83.62 200 GLU A O 1
ATOM 1570 N N . ARG A 1 201 ? -12.738 1.979 -11.821 1.00 88.81 201 ARG A N 1
ATOM 1571 C CA . ARG A 1 201 ? -11.869 1.092 -12.599 1.00 88.81 201 ARG A CA 1
ATOM 1572 C C . ARG A 1 201 ? -10.453 1.128 -12.055 1.00 88.81 201 ARG A C 1
ATOM 1574 O O . ARG A 1 201 ? -9.948 2.197 -11.732 1.00 88.81 201 ARG A O 1
ATOM 1581 N N . SER A 1 202 ? -9.832 -0.045 -12.005 1.00 92.38 202 SER A N 1
ATOM 1582 C CA . SER A 1 202 ? -8.439 -0.199 -11.598 1.00 92.38 202 SER A CA 1
ATOM 1583 C C . SER A 1 202 ? -7.480 0.204 -12.717 1.00 92.38 202 SER A C 1
ATOM 1585 O O . SER A 1 202 ? -7.733 -0.099 -13.887 1.00 92.38 202 SER A O 1
ATOM 1587 N N . VAL A 1 203 ? -6.331 0.777 -12.347 1.00 92.75 203 VAL A N 1
ATOM 1588 C CA . VAL A 1 203 ? -5.199 1.044 -13.254 1.00 92.75 203 VAL A CA 1
ATOM 1589 C C . VAL A 1 203 ? -4.589 -0.235 -13.844 1.00 92.75 203 VAL A C 1
ATOM 1591 O O . VAL A 1 203 ? -3.862 -0.189 -14.837 1.00 92.75 203 VAL A O 1
ATOM 1594 N N . HIS A 1 204 ? -4.885 -1.399 -13.262 1.00 93.56 204 HIS A N 1
ATOM 1595 C CA . HIS A 1 204 ? -4.402 -2.680 -13.768 1.00 93.56 204 HIS A CA 1
ATOM 1596 C C . HIS A 1 204 ? -5.140 -3.115 -15.036 1.00 93.56 204 HIS A C 1
ATOM 1598 O O . HIS A 1 204 ? -4.550 -3.794 -15.869 1.00 93.56 204 HIS A O 1
ATOM 1604 N N . GLU A 1 205 ? -6.408 -2.728 -15.221 1.00 85.06 205 GLU A N 1
ATOM 1605 C CA . GLU A 1 205 ? -7.239 -3.104 -16.382 1.00 85.06 205 GLU A CA 1
ATOM 1606 C C . GLU A 1 205 ? -7.191 -4.612 -16.739 1.00 85.06 205 GLU A C 1
ATOM 1608 O O . GLU A 1 205 ? -7.227 -4.990 -17.907 1.00 85.06 205 GLU A O 1
ATOM 1613 N N . GLY A 1 206 ? -7.081 -5.491 -15.735 1.00 84.31 206 GLY A N 1
ATOM 1614 C CA . GLY A 1 206 ? -7.009 -6.948 -15.921 1.00 84.31 206 GLY A CA 1
ATOM 1615 C C . GLY A 1 206 ? -5.604 -7.530 -16.130 1.00 84.31 206 GLY A C 1
ATOM 1616 O O . GLY A 1 206 ? -5.488 -8.746 -16.273 1.00 84.31 206 GLY A O 1
ATOM 1617 N N . LYS A 1 207 ? -4.553 -6.701 -16.110 1.00 93.06 207 LYS A N 1
ATOM 1618 C CA . LYS A 1 207 ? -3.149 -7.143 -16.121 1.00 93.06 207 LYS A CA 1
ATOM 1619 C C . LYS A 1 207 ? -2.792 -7.871 -14.825 1.00 93.06 207 LYS A C 1
ATOM 1621 O O . LYS A 1 207 ? -3.310 -7.551 -13.750 1.00 93.06 207 LYS A O 1
ATOM 1626 N N . GLN A 1 208 ? -1.873 -8.825 -14.909 1.00 94.62 208 GLN A N 1
ATOM 1627 C CA . GLN A 1 208 ? -1.435 -9.602 -13.750 1.00 94.62 208 GLN A CA 1
ATOM 1628 C C . GLN A 1 208 ? -0.306 -8.887 -13.011 1.00 94.62 208 GLN A C 1
ATOM 1630 O O . GLN A 1 208 ? 0.850 -8.941 -13.425 1.00 94.62 208 GLN A O 1
ATOM 1635 N N . LEU A 1 209 ? -0.638 -8.214 -11.904 1.00 97.38 209 LEU A N 1
ATOM 1636 C CA . LEU A 1 209 ? 0.357 -7.547 -11.065 1.00 97.38 209 LEU A CA 1
ATOM 1637 C C . LEU A 1 209 ? 1.429 -8.548 -10.615 1.00 97.38 209 LEU A C 1
ATOM 1639 O O . LEU A 1 209 ? 1.114 -9.607 -10.075 1.00 97.38 209 LEU A O 1
ATOM 1643 N N . LEU A 1 210 ? 2.693 -8.193 -10.822 1.00 97.62 210 LEU A N 1
ATOM 1644 C CA . LEU A 1 210 ? 3.849 -8.943 -10.350 1.00 97.62 210 LEU A CA 1
ATOM 1645 C C . LEU A 1 210 ? 4.416 -8.292 -9.085 1.00 97.62 210 LEU A C 1
ATOM 1647 O O . LEU A 1 210 ? 4.492 -8.936 -8.036 1.00 97.62 210 LEU A O 1
ATOM 1651 N N . TYR A 1 211 ? 4.760 -7.006 -9.185 1.00 98.50 211 TYR A N 1
ATOM 1652 C CA . TYR A 1 211 ? 5.279 -6.207 -8.079 1.00 98.50 211 TYR A CA 1
ATOM 1653 C C . TYR A 1 211 ? 4.715 -4.788 -8.100 1.00 98.50 211 TYR A C 1
ATOM 1655 O O . TYR A 1 211 ? 4.564 -4.184 -9.164 1.00 98.50 211 TYR A O 1
ATOM 1663 N N . ARG A 1 212 ? 4.481 -4.233 -6.908 1.00 98.19 212 ARG A N 1
ATOM 1664 C CA . ARG A 1 212 ? 4.289 -2.795 -6.696 1.00 98.19 212 ARG A CA 1
ATOM 1665 C C . ARG A 1 212 ? 5.520 -2.221 -6.009 1.00 98.19 212 ARG A C 1
ATOM 1667 O O . ARG A 1 212 ? 5.911 -2.711 -4.953 1.00 98.19 212 ARG A O 1
ATOM 1674 N N . TYR A 1 213 ? 6.077 -1.152 -6.553 1.00 97.81 213 TYR A N 1
ATOM 1675 C CA . TYR A 1 213 ? 7.099 -0.340 -5.901 1.00 97.81 213 TYR A CA 1
ATOM 1676 C C . TYR A 1 213 ? 6.450 0.937 -5.379 1.00 97.81 213 TYR A C 1
ATOM 1678 O O . TYR A 1 213 ? 5.746 1.592 -6.136 1.00 97.81 213 TYR A O 1
ATOM 1686 N N . THR A 1 214 ? 6.695 1.307 -4.126 1.00 95.62 214 THR A N 1
ATOM 1687 C CA . THR A 1 214 ? 6.279 2.593 -3.550 1.00 95.62 214 THR A CA 1
ATOM 1688 C C . THR A 1 214 ? 7.531 3.392 -3.204 1.00 95.62 214 THR A C 1
ATOM 1690 O O . THR A 1 214 ? 8.314 2.962 -2.358 1.00 95.62 214 THR A O 1
ATOM 1693 N N . ILE A 1 215 ? 7.727 4.540 -3.849 1.00 93.44 215 ILE A N 1
ATOM 1694 C CA . ILE A 1 215 ? 8.843 5.457 -3.608 1.00 93.44 215 ILE A CA 1
ATOM 1695 C C . ILE A 1 215 ? 8.346 6.638 -2.779 1.00 93.44 215 ILE A C 1
ATOM 1697 O O . ILE A 1 215 ? 7.485 7.396 -3.223 1.00 93.44 215 ILE A O 1
ATOM 1701 N N . TRP A 1 216 ? 8.929 6.807 -1.598 1.00 89.62 216 TRP A N 1
ATOM 1702 C CA . TRP A 1 216 ? 8.681 7.921 -0.692 1.00 89.62 216 TRP A CA 1
ATOM 1703 C C . TRP A 1 216 ? 9.761 8.991 -0.849 1.00 89.62 216 TRP A C 1
ATOM 1705 O O . TRP A 1 216 ? 10.965 8.704 -0.867 1.00 89.62 216 TRP A O 1
ATOM 1715 N N . ALA A 1 217 ? 9.332 10.243 -0.968 1.00 74.31 217 ALA A N 1
ATOM 1716 C CA . ALA A 1 217 ? 10.213 11.365 -1.235 1.00 74.31 217 ALA A CA 1
ATOM 1717 C C . ALA A 1 217 ? 9.772 12.626 -0.499 1.00 74.31 217 ALA A C 1
ATOM 1719 O O . ALA A 1 217 ? 8.591 12.822 -0.223 1.00 74.31 217 ALA A O 1
ATOM 1720 N N . PHE A 1 218 ? 10.743 13.488 -0.201 1.00 64.31 218 PHE A N 1
ATOM 1721 C CA . PHE A 1 218 ? 10.525 14.663 0.631 1.00 64.31 218 PHE A CA 1
ATOM 1722 C C . PHE A 1 218 ? 9.482 15.608 0.042 1.00 64.31 218 PHE A C 1
ATOM 1724 O O . PHE A 1 218 ? 9.716 16.213 -1.001 1.00 64.31 218 PHE A O 1
ATOM 1731 N N . ARG A 1 219 ? 8.385 15.795 0.790 1.00 62.75 219 ARG A N 1
ATOM 1732 C CA . ARG A 1 219 ? 7.260 16.702 0.486 1.00 62.75 219 ARG A CA 1
ATOM 1733 C C . ARG A 1 219 ? 6.432 16.349 -0.752 1.00 62.75 219 ARG A C 1
ATOM 1735 O O . ARG A 1 219 ? 5.572 17.148 -1.115 1.00 62.75 219 ARG A O 1
ATOM 1742 N N . ASP A 1 220 ? 6.639 15.175 -1.334 1.00 65.19 220 ASP A N 1
ATOM 1743 C CA . ASP A 1 220 ? 5.850 14.685 -2.459 1.00 65.19 220 ASP A CA 1
ATOM 1744 C C . ASP A 1 220 ? 4.941 13.533 -2.016 1.00 65.19 220 ASP A C 1
ATOM 1746 O O . ASP A 1 220 ? 5.272 12.763 -1.110 1.00 65.19 220 ASP A O 1
ATOM 1750 N N . GLU A 1 221 ? 3.783 13.395 -2.666 1.00 77.44 221 GLU A N 1
ATOM 1751 C CA . GLU A 1 221 ? 3.005 12.162 -2.556 1.00 77.44 221 GLU A CA 1
ATOM 1752 C C . GLU A 1 221 ? 3.845 10.974 -3.081 1.00 77.44 221 GLU A C 1
ATOM 1754 O O . GLU A 1 221 ? 4.654 11.140 -4.008 1.00 77.44 221 GLU A O 1
ATOM 1759 N N . PRO A 1 222 ? 3.715 9.778 -2.474 1.00 87.25 222 PRO A N 1
ATOM 1760 C CA . PRO A 1 222 ? 4.547 8.644 -2.838 1.00 87.25 222 PRO A CA 1
ATOM 1761 C C . PRO A 1 222 ? 4.199 8.131 -4.235 1.00 87.25 222 PRO A C 1
ATOM 1763 O O . PRO A 1 222 ? 3.048 7.795 -4.526 1.00 87.25 222 PRO A O 1
ATOM 1766 N N . ILE A 1 223 ? 5.214 7.966 -5.081 1.00 91.00 223 ILE A N 1
ATOM 1767 C CA . ILE A 1 223 ? 5.042 7.392 -6.417 1.00 91.00 223 ILE A CA 1
ATOM 1768 C C . ILE A 1 223 ? 4.897 5.880 -6.285 1.00 91.00 223 ILE A C 1
ATOM 1770 O O . ILE A 1 223 ? 5.740 5.215 -5.683 1.00 91.00 223 ILE A O 1
ATOM 1774 N N . ARG A 1 224 ? 3.852 5.322 -6.887 1.00 95.25 224 ARG A N 1
ATOM 1775 C CA . ARG A 1 224 ? 3.626 3.880 -6.974 1.00 95.25 224 ARG A CA 1
ATOM 1776 C C . ARG A 1 224 ? 3.827 3.426 -8.410 1.00 95.25 224 ARG A C 1
ATOM 1778 O O . ARG A 1 224 ? 3.320 4.049 -9.339 1.00 95.25 224 ARG A O 1
ATOM 1785 N N . ILE A 1 225 ? 4.603 2.365 -8.584 1.00 96.81 225 ILE A N 1
ATOM 1786 C CA . ILE A 1 225 ? 4.935 1.778 -9.881 1.00 96.81 225 ILE A CA 1
ATOM 1787 C C . ILE A 1 225 ? 4.473 0.329 -9.870 1.00 96.81 225 ILE A C 1
ATOM 1789 O O . ILE A 1 225 ? 4.857 -0.442 -8.990 1.00 96.81 225 ILE A O 1
ATOM 1793 N N . TYR A 1 226 ? 3.686 -0.044 -10.865 1.00 98.12 226 TYR A N 1
ATOM 1794 C CA . TYR A 1 226 ? 3.122 -1.373 -11.021 1.00 98.12 226 TYR A CA 1
ATOM 1795 C C . TYR A 1 226 ? 3.787 -2.073 -12.198 1.00 98.12 226 TYR A C 1
ATOM 1797 O O . TYR A 1 226 ? 3.722 -1.600 -13.334 1.00 98.12 226 TYR A O 1
ATOM 1805 N N . VAL A 1 227 ? 4.432 -3.198 -11.900 1.00 98.06 227 VAL A N 1
ATOM 1806 C CA . VAL A 1 227 ? 5.070 -4.085 -12.874 1.00 98.06 227 VAL A CA 1
ATOM 1807 C C . VAL A 1 227 ? 4.207 -5.325 -13.011 1.00 98.06 227 VAL A C 1
ATOM 1809 O O . VAL A 1 227 ? 3.818 -5.917 -12.002 1.00 98.06 227 VAL A O 1
ATOM 1812 N N . TYR A 1 228 ? 3.914 -5.724 -14.241 1.00 98.00 228 TYR A N 1
ATOM 1813 C CA . TYR A 1 228 ? 3.011 -6.830 -14.548 1.00 98.00 228 TYR A CA 1
ATOM 1814 C C . TYR A 1 228 ? 3.785 -8.027 -15.103 1.00 98.00 228 TYR A C 1
ATOM 1816 O O . TYR A 1 228 ? 4.877 -7.860 -15.627 1.00 98.00 228 TYR A O 1
ATOM 1824 N N . SER A 1 229 ? 3.255 -9.242 -14.963 1.00 96.06 229 SER A N 1
ATOM 1825 C CA . SER A 1 229 ? 3.918 -10.465 -15.444 1.00 96.06 229 SER A CA 1
ATOM 1826 C C . SER A 1 229 ? 3.628 -10.785 -16.915 1.00 96.06 229 SER A C 1
ATOM 1828 O O . SER A 1 229 ? 4.327 -11.600 -17.520 1.00 96.06 229 SER A O 1
ATOM 1830 N N . ASP A 1 230 ? 2.583 -10.178 -17.475 1.00 93.19 230 ASP A N 1
ATOM 1831 C CA . ASP A 1 230 ? 1.988 -10.487 -18.776 1.00 93.19 230 ASP A CA 1
ATOM 1832 C C . ASP A 1 230 ? 2.210 -9.394 -19.834 1.00 93.19 230 ASP A C 1
ATOM 1834 O O . ASP A 1 230 ? 1.767 -9.532 -20.975 1.00 93.19 230 ASP A O 1
ATOM 1838 N N . THR A 1 231 ? 2.918 -8.320 -19.485 1.00 94.06 231 THR A N 1
ATOM 1839 C CA . THR A 1 231 ? 3.231 -7.208 -20.383 1.00 94.06 231 THR A CA 1
ATOM 1840 C C . THR A 1 231 ? 4.531 -6.519 -19.965 1.00 94.06 231 THR A C 1
ATOM 1842 O O . THR A 1 231 ? 4.902 -6.532 -18.795 1.00 94.06 231 THR A O 1
ATOM 1845 N N . ASP A 1 232 ? 5.226 -5.914 -20.925 1.00 92.81 232 ASP A N 1
ATOM 1846 C CA . ASP A 1 232 ? 6.396 -5.054 -20.707 1.00 92.81 232 ASP A CA 1
ATOM 1847 C C . ASP A 1 232 ? 6.016 -3.610 -20.342 1.00 92.81 232 ASP A C 1
ATOM 1849 O O . ASP A 1 232 ? 6.885 -2.788 -20.037 1.00 92.81 232 ASP A O 1
ATOM 1853 N N . LYS A 1 233 ? 4.718 -3.294 -20.341 1.00 94.31 233 LYS A N 1
ATOM 1854 C CA . LYS A 1 233 ? 4.204 -2.035 -19.820 1.00 94.31 233 LYS A CA 1
ATOM 1855 C C . LYS A 1 233 ? 4.294 -1.993 -18.304 1.00 94.31 233 LYS A C 1
ATOM 1857 O O . LYS A 1 233 ? 3.999 -2.969 -17.620 1.00 94.31 233 LYS A O 1
ATOM 1862 N N . ILE A 1 234 ? 4.603 -0.817 -17.781 1.00 95.62 234 ILE A N 1
ATOM 1863 C CA . ILE A 1 234 ? 4.424 -0.489 -16.370 1.00 95.62 234 ILE A CA 1
ATOM 1864 C C . ILE A 1 234 ? 3.453 0.671 -16.234 1.00 95.62 234 ILE A C 1
ATOM 1866 O O . ILE A 1 234 ? 3.269 1.454 -17.166 1.00 95.62 234 ILE A O 1
ATOM 1870 N N . VAL A 1 235 ? 2.839 0.777 -15.062 1.00 96.56 235 VAL A N 1
ATOM 1871 C CA . VAL A 1 235 ? 1.984 1.911 -14.708 1.00 96.56 235 VAL A CA 1
ATOM 1872 C C . VAL A 1 235 ? 2.617 2.673 -13.557 1.00 96.56 235 VAL A C 1
ATOM 1874 O O . VAL A 1 235 ? 3.058 2.063 -12.588 1.00 96.56 235 VAL A O 1
ATOM 1877 N N . LEU A 1 236 ? 2.636 3.998 -13.653 1.00 94.25 236 LEU A N 1
ATOM 1878 C CA . LEU A 1 236 ? 3.053 4.905 -12.597 1.00 94.25 236 LEU A CA 1
ATOM 1879 C C . LEU A 1 236 ? 1.853 5.733 -12.142 1.00 94.25 236 LEU A C 1
ATOM 1881 O O . LEU A 1 236 ? 1.138 6.321 -12.950 1.00 94.25 236 LEU A O 1
ATOM 1885 N N . THR A 1 237 ? 1.663 5.815 -10.834 1.00 91.19 237 THR A N 1
ATOM 1886 C CA . THR A 1 237 ? 0.624 6.628 -10.201 1.00 91.19 237 THR A CA 1
ATOM 1887 C C . THR A 1 237 ? 1.262 7.436 -9.085 1.00 91.19 237 THR A C 1
ATOM 1889 O O . THR A 1 237 ? 2.100 6.910 -8.354 1.00 91.19 237 THR A O 1
ATOM 1892 N N . ASN A 1 238 ? 0.845 8.681 -8.899 1.00 84.69 238 ASN A N 1
ATOM 1893 C CA . ASN A 1 238 ? 1.192 9.429 -7.694 1.00 84.69 238 ASN A CA 1
ATOM 1894 C C . ASN A 1 238 ? -0.090 9.857 -6.978 1.00 84.69 238 ASN A C 1
ATOM 1896 O O . ASN A 1 238 ? -0.418 9.339 -5.908 1.00 84.69 238 ASN A O 1
ATOM 1900 N N . THR A 1 239 ? -0.896 10.649 -7.682 1.00 77.00 239 THR A N 1
ATOM 1901 C CA . THR A 1 239 ? -2.156 11.199 -7.187 1.00 77.00 239 THR A CA 1
ATOM 1902 C C . THR A 1 239 ? -3.304 10.817 -8.115 1.00 77.00 239 THR A C 1
ATOM 1904 O O . THR A 1 239 ? -3.285 11.131 -9.306 1.00 77.00 239 THR A O 1
ATOM 1907 N N . PHE A 1 240 ? -4.350 10.193 -7.572 1.00 72.25 240 PHE A N 1
ATOM 1908 C CA . PHE A 1 240 ? -5.607 9.994 -8.299 1.00 72.25 240 PHE A CA 1
ATOM 1909 C C . PHE A 1 240 ? -6.223 11.357 -8.690 1.00 72.25 240 PHE A C 1
ATOM 1911 O O . PHE A 1 240 ? -6.233 12.267 -7.855 1.00 72.25 240 PHE A O 1
ATOM 1918 N N . PRO A 1 241 ? -6.789 11.533 -9.903 1.00 81.38 241 PRO A N 1
ATOM 1919 C CA . PRO A 1 241 ? -7.122 10.512 -10.908 1.00 81.38 241 PRO A CA 1
ATOM 1920 C C . PRO A 1 241 ? -6.072 10.269 -11.999 1.00 81.38 241 PRO A C 1
ATOM 1922 O O . PRO A 1 241 ? -6.383 9.591 -12.981 1.00 81.38 241 PRO A O 1
ATOM 1925 N N . ALA A 1 242 ? -4.878 10.848 -11.878 1.00 86.50 242 ALA A N 1
ATOM 1926 C CA . ALA A 1 242 ? -3.863 10.794 -12.922 1.00 86.50 242 ALA A CA 1
ATOM 1927 C C . ALA A 1 242 ? -2.974 9.552 -12.794 1.00 86.50 242 ALA A C 1
ATOM 1929 O O . ALA A 1 242 ? -2.571 9.156 -11.698 1.00 86.50 242 ALA A O 1
ATOM 1930 N N . TRP A 1 243 ? -2.636 8.963 -13.935 1.00 91.69 243 TRP A N 1
ATOM 1931 C CA . TRP A 1 243 ? -1.677 7.870 -14.033 1.00 91.69 243 TRP A CA 1
ATOM 1932 C C . TRP A 1 243 ? -0.992 7.887 -15.396 1.00 91.69 243 TRP A C 1
ATOM 1934 O O . TRP A 1 243 ? -1.469 8.521 -16.334 1.00 91.69 243 TRP A O 1
ATOM 1944 N N . ILE A 1 244 ? 0.143 7.207 -15.490 1.00 91.69 244 ILE A N 1
ATOM 1945 C CA . ILE A 1 244 ? 0.975 7.144 -16.691 1.00 91.69 244 ILE A CA 1
ATOM 1946 C C . ILE A 1 244 ? 1.241 5.674 -16.993 1.00 91.69 244 ILE A C 1
ATOM 1948 O O . ILE A 1 244 ? 1.560 4.926 -16.067 1.00 91.69 244 ILE A O 1
ATOM 1952 N N . ASP A 1 245 ? 1.137 5.244 -18.253 1.00 93.44 245 ASP A N 1
ATOM 1953 C CA . ASP A 1 245 ? 1.821 4.022 -18.690 1.00 93.44 245 ASP A CA 1
ATOM 1954 C C . ASP A 1 245 ? 3.081 4.341 -19.476 1.00 93.44 245 ASP A C 1
ATOM 1956 O O . ASP A 1 245 ? 3.189 5.377 -20.126 1.00 93.44 245 ASP A O 1
ATOM 1960 N N . CYS A 1 246 ? 4.054 3.441 -19.406 1.00 93.75 246 CYS A N 1
ATOM 1961 C CA . CYS A 1 246 ? 5.158 3.430 -20.349 1.00 93.75 246 CYS A CA 1
ATOM 1962 C C . CYS A 1 246 ? 5.578 1.996 -20.653 1.00 93.75 246 CYS A C 1
ATOM 1964 O O . CYS A 1 246 ? 5.359 1.077 -19.859 1.00 93.75 246 CYS A O 1
ATOM 1966 N N . THR A 1 247 ? 6.168 1.801 -21.829 1.00 95.88 247 THR A N 1
ATOM 1967 C CA . THR A 1 247 ? 6.681 0.490 -22.248 1.00 95.88 247 THR A CA 1
ATOM 1968 C C . THR A 1 247 ? 8.150 0.387 -21.868 1.00 95.88 247 THR A C 1
ATOM 1970 O O . THR A 1 247 ? 8.942 1.248 -22.250 1.00 95.88 247 THR A O 1
ATOM 1973 N N . LEU A 1 248 ? 8.539 -0.646 -21.122 1.00 95.88 248 LEU A N 1
ATOM 1974 C CA . LEU A 1 248 ? 9.944 -0.881 -20.811 1.00 95.88 248 LEU A CA 1
ATOM 1975 C C . LEU A 1 248 ? 10.660 -1.536 -21.994 1.00 95.88 248 LEU A C 1
ATOM 1977 O O . LEU A 1 248 ? 10.121 -2.393 -22.689 1.00 95.88 248 LEU A O 1
ATOM 1981 N N . THR A 1 249 ? 11.935 -1.199 -22.176 1.00 96.56 249 THR A N 1
ATOM 1982 C CA . THR A 1 249 ? 12.833 -2.030 -22.989 1.00 96.56 249 THR A CA 1
ATOM 1983 C C . THR A 1 249 ? 12.935 -3.436 -22.388 1.00 96.56 249 THR A C 1
ATOM 1985 O O . THR A 1 249 ? 12.702 -3.630 -21.195 1.00 96.56 249 THR A O 1
ATOM 1988 N N . LYS A 1 250 ? 13.363 -4.431 -23.175 1.00 96.06 250 LYS A N 1
ATOM 1989 C CA . LYS A 1 250 ? 13.554 -5.805 -22.676 1.00 96.06 250 LYS A CA 1
ATOM 1990 C C . LYS A 1 250 ? 14.449 -5.863 -21.427 1.00 96.06 250 LYS A C 1
ATOM 1992 O O . LYS A 1 250 ? 14.110 -6.529 -20.453 1.00 96.06 250 LYS A O 1
ATOM 1997 N N . GLU A 1 251 ? 15.574 -5.150 -21.449 1.00 96.75 251 GLU A N 1
ATOM 1998 C CA . GLU A 1 251 ? 16.489 -5.064 -20.303 1.00 96.75 251 GLU A CA 1
ATOM 1999 C C . GLU A 1 251 ? 15.845 -4.348 -19.111 1.00 96.75 251 GLU A C 1
ATOM 2001 O O . GLU A 1 251 ? 16.037 -4.759 -17.965 1.00 96.75 251 GLU A O 1
ATOM 2006 N N . GLY A 1 252 ? 15.047 -3.312 -19.385 1.00 96.81 252 GLY A N 1
ATOM 2007 C CA . GLY A 1 252 ? 14.226 -2.629 -18.393 1.00 96.81 252 GLY A CA 1
ATOM 2008 C C . GLY A 1 252 ? 13.256 -3.586 -17.713 1.00 96.81 252 GLY A C 1
ATOM 2009 O O . GLY A 1 252 ? 13.255 -3.693 -16.492 1.00 96.81 252 GLY A O 1
ATOM 2010 N N . TYR A 1 253 ? 12.486 -4.352 -18.480 1.00 97.31 253 TYR A N 1
ATOM 2011 C CA . TYR A 1 253 ? 11.539 -5.313 -17.925 1.00 97.31 253 TYR A CA 1
ATOM 2012 C C . TYR A 1 253 ? 12.229 -6.376 -17.057 1.00 97.31 253 TYR A C 1
ATOM 2014 O O . TYR A 1 253 ? 11.775 -6.656 -15.949 1.00 97.31 253 TYR A O 1
ATOM 2022 N N . GLU A 1 254 ? 13.367 -6.923 -17.498 1.00 96.88 254 GLU A N 1
ATOM 2023 C CA . GLU A 1 254 ? 14.160 -7.870 -16.699 1.00 96.88 254 GLU A CA 1
ATOM 2024 C C . GLU A 1 254 ? 14.691 -7.257 -15.391 1.00 96.88 254 GLU A C 1
ATOM 2026 O O . GLU A 1 254 ? 14.836 -7.958 -14.385 1.00 96.88 254 GLU A O 1
ATOM 2031 N N . LEU A 1 255 ? 15.009 -5.959 -15.397 1.00 97.44 255 LEU A N 1
ATOM 2032 C CA . LEU A 1 255 ? 15.441 -5.226 -14.211 1.00 97.44 255 LEU A CA 1
ATOM 2033 C C . LEU A 1 255 ? 14.270 -4.993 -13.244 1.00 97.44 255 LEU A C 1
ATOM 2035 O O . LEU A 1 255 ? 14.379 -5.328 -12.066 1.00 97.44 255 LEU A O 1
ATOM 2039 N N . PHE A 1 256 ? 13.159 -4.452 -13.743 1.00 97.06 256 PHE A N 1
ATOM 2040 C CA . PHE A 1 256 ? 11.972 -4.091 -12.960 1.00 97.06 256 PHE A CA 1
ATOM 2041 C C . PHE A 1 256 ? 11.165 -5.304 -12.488 1.00 97.06 256 PHE A C 1
ATOM 2043 O O . PHE A 1 256 ? 10.484 -5.226 -11.476 1.00 97.06 256 PHE A O 1
ATOM 2050 N N . SER A 1 257 ? 11.287 -6.453 -13.149 1.00 97.06 257 SER A N 1
ATOM 2051 C CA . SER A 1 257 ? 10.693 -7.715 -12.687 1.00 97.06 257 SER A CA 1
ATOM 2052 C C . SER A 1 257 ? 11.541 -8.424 -11.622 1.00 97.06 257 SER A C 1
ATOM 2054 O O . SER A 1 257 ? 11.216 -9.533 -11.201 1.00 97.06 257 SER A O 1
ATOM 2056 N N .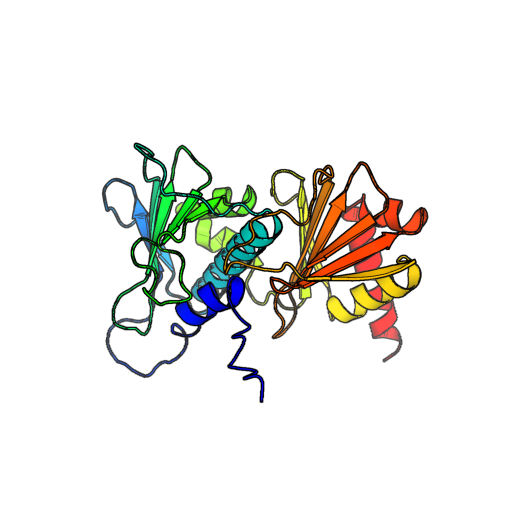 ASN A 1 258 ? 12.651 -7.818 -11.183 1.00 97.31 258 ASN A N 1
ATOM 2057 C CA . ASN A 1 258 ? 13.539 -8.361 -10.159 1.00 97.31 258 ASN A CA 1
ATOM 2058 C C . ASN A 1 258 ? 13.843 -7.297 -9.085 1.00 97.31 258 ASN A C 1
ATOM 2060 O O . ASN A 1 258 ? 14.808 -6.538 -9.224 1.00 97.31 258 ASN A O 1
ATOM 2064 N N . PRO A 1 259 ? 13.075 -7.262 -7.977 1.00 97.50 259 PRO A N 1
ATOM 2065 C CA . PRO A 1 259 ? 13.218 -6.264 -6.914 1.00 97.50 259 PRO A CA 1
ATOM 2066 C C . PRO A 1 259 ? 14.647 -6.076 -6.410 1.00 97.50 259 PRO A C 1
ATOM 2068 O O . PRO A 1 259 ? 15.111 -4.946 -6.268 1.00 97.50 259 PRO A O 1
ATOM 2071 N N . LYS A 1 260 ? 15.370 -7.182 -6.201 1.00 96.94 260 LYS A N 1
ATOM 2072 C CA . LYS A 1 260 ? 16.751 -7.149 -5.717 1.00 96.94 260 LYS A CA 1
ATOM 2073 C C . LYS A 1 260 ? 17.674 -6.470 -6.728 1.00 96.94 260 LYS A C 1
ATOM 2075 O O . LYS A 1 260 ? 18.438 -5.584 -6.363 1.00 96.94 260 LYS A O 1
ATOM 2080 N N . ARG A 1 261 ? 17.577 -6.858 -8.004 1.00 97.19 261 ARG A N 1
ATOM 2081 C CA . ARG A 1 261 ? 18.408 -6.290 -9.074 1.00 97.19 261 ARG A CA 1
ATOM 2082 C C . ARG A 1 261 ? 18.107 -4.806 -9.292 1.00 97.19 261 ARG A C 1
ATOM 2084 O O . ARG A 1 261 ? 19.044 -4.037 -9.501 1.00 97.19 261 ARG A O 1
ATOM 2091 N N . LEU A 1 262 ? 16.835 -4.401 -9.221 1.00 97.62 262 LEU A N 1
ATOM 2092 C CA . LEU A 1 262 ? 16.451 -2.993 -9.329 1.00 97.62 262 LEU A CA 1
ATOM 2093 C C . LEU A 1 262 ? 17.020 -2.168 -8.170 1.00 97.62 262 LEU A C 1
ATOM 2095 O O . LEU A 1 262 ? 17.656 -1.147 -8.417 1.00 97.62 262 LEU A O 1
ATOM 2099 N N . ILE A 1 263 ? 16.867 -2.625 -6.923 1.00 97.25 263 ILE A N 1
ATOM 2100 C CA . ILE A 1 263 ? 17.428 -1.941 -5.747 1.00 97.25 263 ILE A CA 1
ATOM 2101 C C . ILE A 1 263 ? 18.955 -1.832 -5.845 1.00 97.25 263 ILE A C 1
ATOM 2103 O O . ILE A 1 263 ? 19.510 -0.760 -5.602 1.00 97.25 263 ILE A O 1
ATOM 2107 N N . ASP A 1 264 ? 19.644 -2.900 -6.255 1.00 97.25 264 ASP A N 1
ATOM 2108 C CA . ASP A 1 264 ? 21.096 -2.871 -6.466 1.00 97.25 264 ASP A CA 1
ATOM 2109 C C . ASP A 1 264 ? 21.490 -1.834 -7.533 1.00 97.25 264 ASP A C 1
ATOM 2111 O O . ASP A 1 264 ? 22.483 -1.120 -7.374 1.00 97.25 264 ASP A O 1
ATOM 2115 N N . ARG A 1 265 ? 20.713 -1.716 -8.619 1.00 97.31 265 ARG A N 1
ATOM 2116 C CA . ARG A 1 265 ? 20.953 -0.723 -9.677 1.00 97.31 265 ARG A CA 1
ATOM 2117 C C . ARG A 1 265 ? 20.729 0.703 -9.182 1.00 97.31 265 ARG A C 1
ATOM 2119 O O . ARG A 1 265 ? 21.584 1.549 -9.433 1.00 97.31 265 ARG A O 1
ATOM 2126 N N . LEU A 1 266 ? 19.629 0.959 -8.477 1.00 96.56 266 LEU A N 1
ATOM 2127 C CA . LEU A 1 266 ? 19.322 2.273 -7.906 1.00 96.56 266 LEU A CA 1
ATOM 2128 C C . LEU A 1 266 ? 20.429 2.719 -6.938 1.00 96.56 266 LEU A C 1
ATOM 2130 O O . LEU A 1 266 ? 20.919 3.838 -7.044 1.00 96.56 266 LEU A O 1
ATOM 2134 N N . ASN A 1 267 ? 20.909 1.825 -6.067 1.00 95.50 267 ASN A N 1
ATOM 2135 C CA . ASN A 1 267 ? 22.022 2.124 -5.162 1.00 95.50 267 ASN A CA 1
ATOM 2136 C C . ASN A 1 267 ? 23.310 2.504 -5.905 1.00 95.50 267 ASN A C 1
ATOM 2138 O O . ASN A 1 267 ? 23.974 3.467 -5.528 1.00 95.50 267 ASN A O 1
ATOM 2142 N N . ARG A 1 268 ? 23.666 1.779 -6.973 1.00 95.56 268 ARG A N 1
ATOM 2143 C CA . ARG A 1 268 ? 24.858 2.106 -7.777 1.00 95.56 268 ARG A CA 1
ATOM 2144 C C . ARG A 1 268 ? 24.750 3.484 -8.418 1.00 95.56 268 ARG A C 1
ATOM 2146 O O . ARG A 1 268 ? 25.682 4.267 -8.303 1.00 95.56 268 ARG A O 1
ATOM 2153 N N . VAL A 1 269 ? 23.603 3.797 -9.022 1.00 95.06 269 VAL A N 1
ATOM 2154 C CA . VAL A 1 269 ? 23.368 5.113 -9.637 1.00 95.06 269 VAL A CA 1
ATOM 2155 C C . VAL A 1 269 ? 23.410 6.224 -8.583 1.00 95.06 269 VAL A C 1
ATOM 2157 O O . VAL A 1 269 ? 23.967 7.286 -8.839 1.00 95.06 269 VAL A O 1
ATOM 2160 N N . ALA A 1 270 ? 22.887 5.984 -7.377 1.00 93.62 270 ALA A N 1
ATOM 2161 C CA . ALA A 1 270 ? 22.989 6.944 -6.280 1.00 93.62 270 ALA A CA 1
ATOM 2162 C C . ALA A 1 270 ? 24.451 7.248 -5.906 1.00 93.62 270 ALA A C 1
ATOM 2164 O O . ALA A 1 270 ? 24.795 8.412 -5.718 1.00 93.62 270 ALA A O 1
ATOM 2165 N N . ILE A 1 271 ? 25.312 6.225 -5.840 1.00 92.50 271 ILE A N 1
ATOM 2166 C CA . ILE A 1 271 ? 26.754 6.383 -5.577 1.00 92.50 271 ILE A CA 1
ATOM 2167 C C . ILE A 1 271 ? 27.434 7.159 -6.710 1.00 92.50 271 ILE A C 1
ATOM 2169 O O . ILE A 1 271 ? 28.098 8.158 -6.449 1.00 92.50 271 ILE A O 1
ATOM 2173 N N . GLU A 1 272 ? 27.194 6.762 -7.961 1.00 91.38 272 GLU A N 1
ATOM 2174 C CA . GLU A 1 272 ? 27.751 7.425 -9.150 1.00 91.38 272 GLU A CA 1
ATOM 2175 C C . GLU A 1 272 ? 27.411 8.927 -9.185 1.00 91.38 272 GLU A C 1
ATOM 2177 O O . GLU A 1 272 ? 28.241 9.747 -9.568 1.00 91.38 272 GLU A O 1
ATOM 2182 N N . LEU A 1 273 ? 26.207 9.311 -8.749 1.00 87.62 273 LEU A N 1
ATOM 2183 C CA . LEU A 1 273 ? 25.777 10.711 -8.697 1.00 87.62 273 LEU A CA 1
ATOM 2184 C C . LEU A 1 273 ? 26.391 11.508 -7.536 1.00 87.62 273 LEU A C 1
ATOM 2186 O O . LEU A 1 273 ? 26.454 12.737 -7.620 1.00 87.62 273 LEU A O 1
ATOM 2190 N N . MET A 1 274 ? 26.818 10.846 -6.458 1.00 83.69 274 MET A N 1
ATOM 2191 C CA . MET A 1 274 ? 27.517 11.497 -5.346 1.00 83.69 274 MET A CA 1
ATOM 2192 C C . MET A 1 274 ? 28.979 11.783 -5.691 1.00 83.69 274 MET A C 1
ATOM 2194 O O . MET A 1 274 ? 29.466 12.851 -5.341 1.00 83.69 274 MET A O 1
ATOM 2198 N N . ASP A 1 275 ? 29.639 10.890 -6.433 1.00 73.50 275 ASP A N 1
ATOM 2199 C CA . ASP A 1 275 ? 31.053 11.032 -6.821 1.00 73.50 275 ASP A CA 1
ATOM 2200 C C . ASP A 1 275 ? 31.302 12.142 -7.866 1.00 73.50 275 ASP A C 1
ATOM 2202 O O . ASP A 1 275 ? 32.444 12.529 -8.110 1.00 73.50 275 ASP A O 1
ATOM 2206 N N . ILE A 1 276 ? 30.243 12.664 -8.495 1.00 61.62 276 ILE A N 1
ATOM 2207 C CA . ILE A 1 276 ? 30.307 13.753 -9.488 1.00 61.62 276 ILE A CA 1
ATOM 2208 C C . ILE A 1 276 ? 30.188 15.149 -8.825 1.00 61.62 276 ILE A C 1
ATOM 2210 O O . ILE A 1 276 ? 30.389 16.162 -9.498 1.00 61.62 276 ILE A O 1
ATOM 2214 N N . ARG A 1 277 ? 29.867 15.228 -7.524 1.00 52.09 277 ARG A N 1
ATOM 2215 C CA . ARG A 1 277 ? 29.747 16.490 -6.765 1.00 52.09 277 ARG A CA 1
ATOM 2216 C C . ARG A 1 277 ? 31.033 16.861 -6.036 1.00 52.09 277 ARG A C 1
ATOM 2218 O O . ARG A 1 277 ? 31.291 18.083 -5.962 1.00 52.09 277 ARG A O 1
#

Sequence (277 aa):
MIKIAKCIFFYAAFLLCAVLVFAADNSKKTDRPAIRVYDSKDKLVCELTESADIESFTNLLTESAAVAADDAAFTQVPKNAKIAYRYDIPNNSSVDIRLLIYADRQIAYITNAPKGDDMPEVFAWELFGEAYKILSKPDSLKKALARYQDSDNNIFVYDAKGFLVSEARIPSILHVFGKVMDVYAGDANDHQFSGSILPERSVHEGKQLLYRYTIWAFRDEPIRIYVYSDTDKIVLTNTFPAWIDCTLTKEGYELFSNPKRLIDRLNRVAIELMDIR

pLDDT: mean 83.55, std 18.4, range [25.92, 98.5]

Foldseek 3Di:
DDDPPDPDDAFQLNLLCVFLVQLPDPPDDDDQFKKFKAALVRDTDAIGRDPLLLVLVSLLVSVFSQVQQQALFWDDDDPPFGFGMWIFGDGNPPGTWIWTQTPVFQKIWTPCRDDDPQDDPTGMGGGQPCSNVQSNCRVCNSVSSVCSGVLAQKKFKAALSRHTDDIDRFPPLVVLVVVLCVPWWDDKDKDFDDDGSGDPDHNCNPFAFGMWMWRDHPPFQIWIKTQGPPFQKIKIDRDPPMIMITGTDPVRNVQVSDPVSVVVSSNVSSVVVVVVD